Protein AF-A0A934ZZX2-F1 (afdb_monomer)

Foldseek 3Di:
DDDDDDDDDDPDDDPPPPPPDDDPVPLVVLLVVLVVVQVVDPQWDFPDADSVQQKTWIAGPVPRDIDIDHSVNPDPDDCPDDPDPDDDDDDDDDDDDDDDDDDDDDDDDDDDDDDDDDDPPDPPDPPDDFDDDPPDGDDDPDPPDDDPDDDDPPDPPDPPPDDEDADEAEAEACEEEEAECEEYHYAEEHYEYEHAYEYEYYNYEFAYQYEPYEEYNYEYEAELYEFEYNAFSEAYEDQYEYEYELYEGHGHHHYYDNHDHHYPDNYYYD

Solvent-accessible surface area (backbone atoms only — not comparable to full-atom values): 16856 Å² total; per-residue (Å²): 137,89,83,88,79,91,76,88,76,79,87,74,88,74,84,76,79,78,74,91,78,87,87,69,63,69,66,56,59,51,52,55,50,51,53,57,56,52,68,71,38,88,57,46,42,82,76,46,73,40,80,89,80,39,34,37,33,33,26,32,65,89,77,65,51,74,45,79,44,46,57,88,72,68,60,96,59,83,86,68,78,80,77,81,78,78,82,75,83,83,82,83,90,82,92,84,90,81,88,86,82,89,81,88,79,77,93,76,89,82,82,91,80,93,76,88,78,78,83,82,82,79,80,84,64,98,62,94,76,76,81,80,56,100,87,59,81,78,82,78,81,75,85,82,74,92,68,96,68,79,90,65,86,73,71,75,76,77,76,77,77,74,74,68,39,76,70,57,48,78,42,61,37,84,38,80,48,79,48,68,68,43,77,47,37,21,65,32,41,33,34,40,32,26,59,47,9,40,39,38,39,29,56,24,39,39,40,12,54,22,35,22,33,39,31,34,33,12,39,36,41,37,31,52,25,41,31,26,8,72,68,14,17,32,38,32,24,48,68,10,39,37,38,33,29,46,18,40,31,39,36,51,74,46,75,37,86,70,31,44,79,44,74,77,46,75,53,45,84,81

Structure (mmCIF, N/CA/C/O backbone):
data_AF-A0A934ZZX2-F1
#
_entry.id   AF-A0A934ZZX2-F1
#
loop_
_atom_site.group_PDB
_atom_site.id
_atom_site.type_symbol
_atom_site.label_atom_id
_atom_site.label_alt_id
_atom_site.label_comp_id
_atom_site.label_asym_id
_atom_site.label_entity_id
_atom_site.label_seq_id
_atom_site.pdbx_PDB_ins_code
_atom_site.Cartn_x
_atom_site.Cartn_y
_atom_site.Cartn_z
_atom_site.occupancy
_atom_site.B_iso_or_equiv
_atom_site.auth_seq_id
_atom_site.auth_comp_id
_atom_site.auth_asym_id
_atom_site.auth_atom_id
_atom_site.pdbx_PDB_model_num
ATOM 1 N N . MET A 1 1 ? 44.577 39.320 -33.544 1.00 40.28 1 MET A N 1
ATOM 2 C CA . MET A 1 1 ? 45.182 40.132 -32.468 1.00 40.28 1 MET A CA 1
ATOM 3 C C . MET A 1 1 ? 44.187 40.223 -31.322 1.00 40.28 1 MET A C 1
ATOM 5 O O . MET A 1 1 ? 43.002 40.360 -31.604 1.00 40.28 1 MET A O 1
ATOM 9 N N . PRO A 1 2 ? 44.645 40.016 -30.080 1.00 55.97 2 PRO A N 1
ATOM 10 C CA . PRO A 1 2 ? 43.814 39.667 -28.933 1.00 55.97 2 PRO A CA 1
ATOM 11 C C . PRO A 1 2 ? 43.311 40.913 -28.207 1.00 55.97 2 PRO A C 1
ATOM 13 O O . PRO A 1 2 ? 44.026 41.908 -28.160 1.00 55.97 2 PRO A O 1
ATOM 16 N N . HIS A 1 3 ? 42.150 40.829 -27.555 1.00 47.03 3 HIS A N 1
ATOM 17 C CA . HIS A 1 3 ? 41.972 41.481 -26.260 1.00 47.03 3 HIS A CA 1
ATOM 18 C C . HIS A 1 3 ? 40.718 41.003 -25.522 1.00 47.03 3 HIS A C 1
ATOM 20 O O . HIS A 1 3 ? 39.650 40.906 -26.118 1.00 47.03 3 HIS A O 1
ATOM 26 N N . ARG A 1 4 ? 40.901 40.873 -24.196 1.00 48.22 4 ARG A N 1
ATOM 27 C CA . ARG A 1 4 ? 39.914 40.858 -23.097 1.00 48.22 4 ARG A CA 1
ATOM 28 C C . ARG A 1 4 ? 39.371 39.487 -22.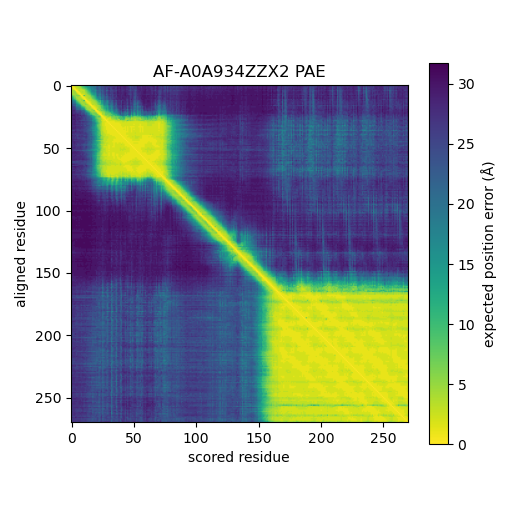700 1.00 48.22 4 ARG A C 1
ATOM 30 O O . ARG A 1 4 ? 39.010 38.694 -23.549 1.00 48.22 4 ARG A O 1
ATOM 37 N N . SER A 1 5 ? 39.238 39.152 -21.423 1.00 49.25 5 SER A N 1
ATOM 38 C CA . SER A 1 5 ? 39.669 39.787 -20.172 1.00 49.25 5 SER A CA 1
ATOM 39 C C . SER A 1 5 ? 39.581 38.703 -19.102 1.00 49.25 5 SER A C 1
ATOM 41 O O . SER A 1 5 ? 38.565 38.023 -18.997 1.00 49.25 5 SER A O 1
ATOM 43 N N . ILE A 1 6 ? 40.641 38.555 -18.313 1.00 50.97 6 ILE A N 1
ATOM 44 C CA . ILE A 1 6 ? 40.660 37.726 -17.109 1.00 50.97 6 ILE A CA 1
ATOM 45 C C . ILE A 1 6 ? 39.919 38.517 -16.029 1.00 50.97 6 ILE A C 1
ATOM 47 O O . ILE A 1 6 ? 40.412 39.549 -15.579 1.00 50.97 6 ILE A O 1
ATOM 51 N N . VAL A 1 7 ? 38.731 38.059 -15.634 1.00 57.66 7 VAL A N 1
ATOM 52 C CA . VAL A 1 7 ? 38.079 38.503 -14.397 1.00 57.66 7 VAL A CA 1
ATOM 53 C C . VAL A 1 7 ? 38.252 37.379 -13.391 1.00 57.66 7 VAL A C 1
ATOM 55 O O . VAL A 1 7 ? 37.600 36.340 -13.465 1.00 57.66 7 VAL A O 1
ATOM 58 N N . ALA A 1 8 ? 39.198 37.591 -12.481 1.00 52.44 8 ALA A N 1
ATOM 59 C CA . ALA A 1 8 ? 39.368 36.798 -11.281 1.00 52.44 8 ALA A CA 1
ATOM 60 C C . ALA A 1 8 ? 38.127 36.993 -10.397 1.00 52.44 8 ALA A C 1
ATOM 62 O O . ALA A 1 8 ? 37.949 38.053 -9.798 1.00 52.44 8 ALA A O 1
ATOM 63 N N . SER A 1 9 ? 37.251 35.988 -10.352 1.00 61.00 9 SER A N 1
ATOM 64 C CA . SER A 1 9 ? 36.152 35.956 -9.392 1.00 61.00 9 SER A CA 1
ATOM 65 C C . SER A 1 9 ? 36.653 35.327 -8.100 1.00 61.00 9 SER A C 1
ATOM 67 O O . SER A 1 9 ? 37.090 34.178 -8.061 1.00 61.00 9 SER A O 1
ATOM 69 N N . VAL A 1 10 ? 36.623 36.158 -7.068 1.00 56.91 10 VAL A N 1
ATOM 70 C CA . VAL A 1 10 ? 37.087 35.936 -5.706 1.00 56.91 10 VAL A CA 1
ATOM 71 C C . VAL A 1 10 ? 36.458 34.678 -5.107 1.00 56.91 10 VAL A C 1
ATOM 73 O O . VAL A 1 10 ? 35.240 34.532 -5.040 1.00 56.91 10 VAL A O 1
ATOM 76 N N . CYS A 1 11 ? 37.335 33.788 -4.649 1.00 47.72 11 CYS A N 1
ATOM 77 C CA . CYS A 1 11 ? 37.031 32.648 -3.801 1.00 47.72 11 CYS A CA 1
ATOM 78 C C . CYS A 1 11 ? 36.611 33.176 -2.419 1.00 47.72 11 CYS A C 1
ATOM 80 O O . CYS A 1 11 ? 37.447 33.475 -1.568 1.00 47.72 11 CYS A O 1
ATOM 82 N N . GLY A 1 12 ? 35.306 33.384 -2.239 1.00 48.31 12 GLY A N 1
ATOM 83 C CA . GLY A 1 12 ? 34.695 33.731 -0.962 1.00 48.31 12 GLY A CA 1
ATOM 84 C C . GLY A 1 12 ? 34.373 32.468 -0.173 1.00 48.31 12 GLY A C 1
ATOM 85 O O . GLY A 1 12 ? 33.364 31.816 -0.426 1.00 48.31 12 GLY A O 1
ATOM 86 N N . LEU A 1 13 ? 35.243 32.141 0.781 1.00 51.50 13 LEU A N 1
ATOM 87 C CA . LEU A 1 13 ? 35.001 31.201 1.874 1.00 51.50 13 LEU A CA 1
ATOM 88 C C . LEU A 1 13 ? 33.737 31.623 2.645 1.00 51.50 13 LEU A C 1
ATOM 90 O O . LEU A 1 13 ? 33.784 32.520 3.482 1.00 51.50 13 LEU A O 1
ATOM 94 N N . LEU A 1 14 ? 32.611 30.966 2.369 1.00 47.56 14 LEU A N 1
ATOM 95 C CA . LEU A 1 14 ? 31.412 31.020 3.202 1.00 47.56 14 LEU A CA 1
ATOM 96 C C . LEU A 1 14 ? 31.285 29.686 3.936 1.00 47.56 14 LEU A C 1
ATOM 98 O O . LEU A 1 14 ? 30.731 28.707 3.438 1.00 47.56 14 LEU A O 1
ATOM 102 N N . VAL A 1 15 ? 31.861 29.669 5.138 1.00 50.62 15 VAL A N 1
ATOM 103 C CA . VAL A 1 15 ? 31.631 28.661 6.173 1.00 50.62 15 VAL A CA 1
ATOM 104 C C . VAL A 1 15 ? 30.142 28.701 6.517 1.00 50.62 15 VAL A C 1
ATOM 106 O O . VAL A 1 15 ? 29.690 29.543 7.288 1.00 50.62 15 VAL A O 1
ATOM 109 N N . SER A 1 16 ? 29.363 27.819 5.895 1.00 53.22 16 SER A N 1
ATOM 110 C CA . SER A 1 16 ? 27.968 27.596 6.268 1.00 53.22 16 SER A CA 1
ATOM 111 C C . SER A 1 16 ? 27.950 26.691 7.492 1.00 53.22 16 SER A C 1
ATOM 113 O O . SER A 1 16 ? 27.986 25.467 7.383 1.00 53.22 16 SER A O 1
ATOM 115 N N . ALA A 1 17 ? 27.929 27.313 8.669 1.00 46.31 17 ALA A N 1
ATOM 116 C CA . ALA A 1 17 ? 27.470 26.671 9.887 1.00 46.31 17 ALA A CA 1
ATOM 117 C C . ALA A 1 17 ? 25.996 26.285 9.684 1.00 46.31 17 ALA A C 1
ATOM 119 O O . ALA A 1 17 ? 25.101 27.117 9.825 1.00 46.31 17 ALA A O 1
ATOM 120 N N . PHE A 1 18 ? 25.741 25.033 9.298 1.00 43.06 18 PHE A N 1
ATOM 121 C CA . PHE A 1 18 ? 24.402 24.461 9.373 1.00 43.06 18 PHE A CA 1
ATOM 122 C C . PHE A 1 18 ? 24.043 24.327 10.850 1.00 43.06 18 PHE A C 1
ATOM 124 O O . PHE A 1 18 ? 24.473 23.415 11.552 1.00 43.06 18 PHE A O 1
ATOM 131 N N . VAL A 1 19 ? 23.287 25.316 11.314 1.00 50.88 19 VAL A N 1
ATOM 132 C CA . VAL A 1 19 ? 22.579 25.313 12.583 1.00 50.88 19 VAL A CA 1
ATOM 133 C C . VAL A 1 19 ? 21.711 24.055 12.626 1.00 50.88 19 VAL A C 1
ATOM 135 O O . VAL A 1 19 ? 20.772 23.904 11.847 1.00 50.88 19 VAL A O 1
ATOM 138 N N . THR A 1 20 ? 22.025 23.147 13.543 1.00 46.28 20 THR A N 1
ATOM 139 C CA . THR A 1 20 ? 21.161 22.037 13.951 1.00 46.28 20 THR A CA 1
ATOM 140 C C . THR A 1 20 ? 19.959 22.596 14.720 1.00 46.28 20 THR A C 1
ATOM 142 O O . THR A 1 20 ? 19.912 22.536 15.945 1.00 46.28 20 THR A O 1
ATOM 145 N N . SER A 1 21 ? 19.000 23.179 14.002 1.00 54.97 21 SER A N 1
ATOM 146 C CA . SER A 1 21 ? 17.682 23.559 14.520 1.00 54.97 21 SER A CA 1
ATOM 147 C C . SER A 1 21 ? 16.633 22.733 13.795 1.00 54.97 21 SER A C 1
ATOM 149 O O . SER A 1 21 ? 16.298 23.028 12.652 1.00 54.97 21 SER A O 1
ATOM 151 N N . GLY A 1 22 ? 16.127 21.682 14.439 1.00 48.94 22 GLY A N 1
ATOM 152 C CA . GLY A 1 22 ? 15.099 20.852 13.813 1.00 48.94 22 GLY A CA 1
ATOM 153 C C . GLY A 1 22 ? 14.590 19.673 14.633 1.00 48.94 22 GLY A C 1
ATOM 154 O O . GLY A 1 22 ? 14.338 18.631 14.049 1.00 48.94 22 GLY A O 1
ATOM 155 N N . CYS A 1 23 ? 14.438 19.811 15.956 1.00 50.97 23 CYS A N 1
ATOM 156 C CA . CYS A 1 23 ? 13.754 18.805 16.790 1.00 50.97 23 CYS A CA 1
ATOM 157 C C . CYS A 1 23 ? 12.749 19.417 17.788 1.00 50.97 23 CYS A C 1
ATOM 159 O O . CYS A 1 23 ? 12.489 18.823 18.828 1.00 50.97 23 CYS A O 1
ATOM 161 N N . THR A 1 24 ? 12.176 20.596 17.512 1.00 53.00 24 THR A N 1
ATOM 162 C CA . THR A 1 24 ? 11.215 21.245 18.434 1.00 53.00 24 THR A CA 1
ATOM 163 C C . THR A 1 24 ? 9.814 21.478 17.862 1.00 53.00 24 THR A C 1
ATOM 165 O O . THR A 1 24 ? 8.916 21.790 18.635 1.00 53.00 24 THR A O 1
ATOM 168 N N . SER A 1 25 ? 9.570 21.290 16.559 1.00 58.44 25 SER A N 1
ATOM 169 C CA . SER A 1 25 ? 8.238 21.532 15.968 1.00 58.44 25 SER A CA 1
ATOM 170 C C . SER A 1 25 ? 7.239 20.397 16.199 1.00 58.44 25 SER A C 1
ATOM 172 O O . SER A 1 25 ? 6.038 20.641 16.223 1.00 58.44 25 SER A O 1
ATOM 174 N N . ARG A 1 26 ? 7.717 19.171 16.451 1.00 63.38 26 ARG A N 1
ATOM 175 C CA . ARG A 1 26 ? 6.848 17.991 16.564 1.00 63.38 26 ARG A CA 1
ATOM 176 C C . ARG A 1 26 ? 5.811 18.109 17.690 1.00 63.38 26 ARG A C 1
ATOM 178 O O . ARG A 1 26 ? 4.663 17.749 17.487 1.00 63.38 26 ARG A O 1
ATOM 185 N N . GLY A 1 27 ? 6.189 18.677 18.838 1.00 68.62 27 GLY A N 1
ATOM 186 C CA . GLY A 1 27 ? 5.264 18.852 19.967 1.00 68.62 27 GLY A CA 1
ATOM 187 C C . GLY A 1 27 ? 4.231 19.969 19.769 1.00 68.62 27 GLY A C 1
ATOM 188 O O . GLY A 1 27 ? 3.125 19.874 20.294 1.00 68.62 27 GLY A O 1
ATOM 189 N N . ALA A 1 28 ? 4.564 21.012 18.999 1.00 76.62 28 ALA A N 1
ATOM 190 C CA . ALA A 1 28 ? 3.631 22.104 18.715 1.00 76.62 28 ALA A CA 1
ATOM 191 C C . ALA A 1 28 ? 2.518 21.640 17.761 1.00 76.62 28 ALA A C 1
ATOM 193 O O . ALA A 1 28 ? 1.338 21.848 18.045 1.00 76.62 28 ALA A O 1
ATOM 194 N N . ASP A 1 29 ? 2.893 20.920 16.699 1.00 84.62 29 ASP A N 1
ATOM 195 C CA . ASP A 1 29 ? 1.943 20.387 15.717 1.00 84.62 29 ASP A CA 1
ATOM 196 C C . ASP A 1 29 ? 0.985 19.352 16.350 1.00 84.62 29 ASP A C 1
ATOM 198 O O . ASP A 1 29 ? -0.206 19.304 16.027 1.00 84.62 29 ASP A O 1
ATOM 202 N N . GLU A 1 30 ? 1.474 18.550 17.304 1.00 87.31 30 GLU A N 1
ATOM 203 C CA . GLU A 1 30 ? 0.671 17.549 18.021 1.00 87.31 30 GLU A CA 1
ATOM 204 C C . GLU A 1 30 ? -0.383 18.181 18.952 1.00 87.31 30 GLU A C 1
ATOM 206 O O . GLU A 1 30 ? -1.522 17.704 19.007 1.00 87.31 30 GLU A O 1
ATOM 211 N N . MET A 1 31 ? -0.054 19.278 19.646 1.00 92.50 31 MET A N 1
ATOM 212 C CA . MET A 1 31 ? -1.006 19.984 20.517 1.00 92.50 31 MET A CA 1
ATOM 213 C C . MET A 1 31 ? -2.130 20.658 19.723 1.00 92.50 31 MET A C 1
ATOM 215 O O . MET A 1 31 ? -3.292 20.615 20.143 1.00 92.50 31 MET A O 1
ATOM 219 N N . ASP A 1 32 ? -1.812 21.237 18.563 1.00 92.50 32 ASP A N 1
ATOM 220 C CA . ASP A 1 32 ? -2.810 21.837 17.675 1.00 92.50 32 ASP A CA 1
ATOM 221 C C . ASP A 1 32 ? -3.743 20.782 17.072 1.00 92.50 32 ASP A C 1
ATOM 223 O O . ASP A 1 32 ? -4.965 20.975 17.040 1.00 92.50 32 ASP A O 1
ATOM 227 N N . TRP A 1 33 ? -3.199 19.624 16.685 1.00 92.94 33 TRP A N 1
ATOM 228 C CA . TRP A 1 33 ? -4.005 18.480 16.263 1.00 92.94 33 TRP A CA 1
ATOM 229 C C . TRP A 1 33 ? -4.949 18.002 17.377 1.00 92.94 33 TRP A C 1
ATOM 231 O O . TRP A 1 33 ? -6.149 17.842 17.137 1.00 92.94 33 TRP A O 1
ATOM 241 N N . ALA A 1 34 ? -4.449 17.831 18.606 1.00 94.00 34 ALA A N 1
ATOM 242 C CA . ALA A 1 34 ? -5.246 17.355 19.738 1.00 94.00 34 ALA A CA 1
ATOM 243 C C . ALA A 1 34 ? -6.368 18.336 20.115 1.00 94.00 34 ALA A C 1
ATOM 245 O O . ALA A 1 34 ? -7.508 17.924 20.352 1.00 94.00 34 ALA A O 1
ATOM 246 N N . ARG A 1 35 ? -6.083 19.646 20.085 1.00 95.12 35 ARG A N 1
ATOM 247 C CA . ARG A 1 35 ? -7.082 20.707 20.280 1.00 95.12 35 ARG A CA 1
ATOM 248 C C . ARG A 1 35 ? -8.178 20.635 19.212 1.00 95.12 35 ARG A C 1
ATOM 250 O O . ARG A 1 35 ? -9.362 20.684 19.548 1.00 95.12 35 ARG A O 1
ATOM 257 N N . ALA A 1 36 ? -7.803 20.466 17.942 1.00 94.31 36 ALA A N 1
ATOM 258 C CA . ALA A 1 36 ? -8.752 20.330 16.838 1.00 94.31 36 ALA A CA 1
ATOM 259 C C . ALA A 1 36 ? -9.585 19.040 16.925 1.00 94.31 36 ALA A C 1
ATOM 261 O O . ALA A 1 36 ? -10.765 19.052 16.576 1.00 94.31 36 ALA A O 1
ATOM 262 N N . ALA A 1 37 ? -9.002 17.936 17.395 1.00 92.62 37 ALA A N 1
ATOM 263 C CA . ALA A 1 37 ? -9.706 16.673 17.595 1.00 92.62 37 ALA A CA 1
ATOM 264 C C . ALA A 1 37 ? -10.740 16.771 18.729 1.00 92.62 37 ALA A C 1
ATOM 266 O O . ALA A 1 37 ? -11.899 16.404 18.528 1.00 92.62 37 ALA A O 1
ATOM 267 N N . LEU A 1 38 ? -10.359 17.328 19.885 1.00 94.75 38 LEU A N 1
ATOM 268 C CA . LEU A 1 38 ? -11.268 17.539 21.019 1.00 94.75 38 LEU A CA 1
ATOM 269 C C . LEU A 1 38 ? -12.419 18.490 20.664 1.00 94.75 38 LEU A C 1
ATOM 271 O O . LEU A 1 38 ? -13.563 18.212 21.014 1.00 94.75 38 LEU A O 1
ATOM 275 N N . ALA A 1 39 ? -12.149 19.553 19.899 1.00 95.12 39 ALA A N 1
ATOM 276 C CA . ALA A 1 39 ? -13.168 20.507 19.454 1.00 95.12 39 ALA A CA 1
ATOM 277 C C . ALA A 1 39 ? -14.243 19.898 18.530 1.00 95.12 39 ALA A C 1
ATOM 279 O O . ALA A 1 39 ? -15.324 20.467 18.388 1.00 95.12 39 ALA A O 1
ATOM 280 N N . ARG A 1 40 ? -13.983 18.740 17.904 1.00 94.19 40 ARG A N 1
ATOM 281 C CA . ARG A 1 40 ? -14.978 18.021 17.086 1.00 94.19 40 ARG A CA 1
ATOM 282 C C . ARG A 1 40 ? -15.986 17.232 17.924 1.00 94.19 40 ARG A C 1
ATOM 284 O O . ARG A 1 40 ? -16.964 16.744 17.362 1.00 94.19 40 ARG A O 1
ATOM 291 N N . ASN A 1 41 ? -15.764 17.083 19.232 1.00 95.81 41 ASN A N 1
ATOM 292 C CA . ASN A 1 41 ? -16.675 16.376 20.122 1.00 95.81 41 ASN A CA 1
ATOM 293 C C . ASN A 1 41 ? -17.586 17.369 20.875 1.00 95.81 41 ASN A C 1
ATOM 295 O O . ASN A 1 41 ? -17.137 17.976 21.846 1.00 95.81 41 ASN A O 1
ATOM 299 N N . PRO A 1 42 ? -18.876 17.507 20.503 1.00 96.75 42 PRO A N 1
ATOM 300 C CA . PRO A 1 42 ? -19.786 18.464 21.140 1.00 96.75 42 PRO A CA 1
ATOM 301 C C . PRO A 1 42 ? -20.133 18.117 22.598 1.00 96.75 42 PRO A C 1
ATOM 303 O O . PRO A 1 42 ? -20.750 18.926 23.286 1.00 96.75 42 PRO A O 1
ATOM 306 N N . ALA A 1 43 ? -19.767 16.925 23.083 1.00 96.69 43 ALA A N 1
ATOM 307 C CA . ALA A 1 43 ? -19.974 16.528 24.473 1.00 96.69 43 ALA A CA 1
ATOM 308 C C . ALA A 1 43 ? -18.894 17.070 25.429 1.00 96.69 43 ALA A C 1
ATOM 310 O O . ALA A 1 43 ? -19.059 16.957 26.646 1.00 96.69 43 ALA A O 1
ATOM 311 N N . LEU A 1 44 ? -17.800 17.633 24.903 1.00 97.69 44 LEU A N 1
ATOM 312 C CA . LEU A 1 44 ? -16.662 18.133 25.674 1.00 97.69 44 LEU A CA 1
ATOM 313 C C . LEU A 1 44 ? -16.435 19.626 25.407 1.00 97.69 44 LEU A C 1
ATOM 315 O O . LEU A 1 44 ? -16.452 20.078 24.269 1.00 97.69 44 LEU A O 1
ATOM 319 N N . GLU A 1 45 ? -16.164 20.382 26.467 1.00 97.62 45 GLU A N 1
ATOM 320 C CA . GLU A 1 45 ? -15.768 21.790 26.415 1.00 97.62 45 GLU A CA 1
ATOM 321 C C . GLU A 1 45 ? -14.352 21.934 26.988 1.00 97.62 45 GLU A C 1
ATOM 323 O O . GLU A 1 45 ? -14.100 21.545 28.128 1.00 97.62 45 GLU A O 1
ATOM 328 N N . ILE A 1 46 ? -13.409 22.477 26.217 1.00 97.56 46 ILE A N 1
ATOM 329 C CA . ILE A 1 46 ? -12.032 22.700 26.684 1.00 97.56 46 ILE A CA 1
ATOM 330 C C . ILE A 1 46 ? -12.015 23.950 27.574 1.00 97.56 46 ILE A C 1
ATOM 332 O O . ILE A 1 46 ? -12.311 25.042 27.101 1.00 97.56 46 ILE A O 1
ATOM 336 N N . ILE A 1 47 ? -11.647 23.799 28.849 1.00 98.06 47 ILE A N 1
ATOM 337 C CA . ILE A 1 47 ? -11.580 24.905 29.823 1.00 98.06 47 ILE A CA 1
ATOM 338 C C . ILE A 1 47 ? -10.159 25.456 29.946 1.00 98.06 47 ILE A C 1
ATOM 340 O O . ILE A 1 47 ? -9.975 26.660 30.110 1.00 98.06 47 ILE A O 1
ATOM 344 N N . ALA A 1 48 ? -9.150 24.586 29.883 1.00 97.44 48 ALA A N 1
ATOM 345 C CA . ALA A 1 48 ? -7.753 24.988 29.977 1.00 97.44 48 ALA A CA 1
ATOM 346 C C . ALA A 1 48 ? -6.847 24.056 29.168 1.00 97.44 48 ALA A C 1
ATOM 348 O O . ALA A 1 48 ? -7.154 22.877 28.979 1.00 97.44 48 ALA A O 1
ATOM 349 N N . VAL A 1 49 ? -5.719 24.600 28.716 1.00 97.25 49 VAL A N 1
ATOM 350 C CA . VAL A 1 49 ? -4.661 23.865 28.020 1.00 97.25 49 VAL A CA 1
ATOM 351 C C . VAL A 1 49 ? -3.331 24.231 28.669 1.00 97.25 49 VAL A C 1
ATOM 353 O O . VAL A 1 49 ? -2.995 25.411 28.746 1.00 97.25 49 VAL A O 1
ATOM 356 N N . ASP A 1 50 ? -2.588 23.230 29.133 1.00 96.44 50 ASP A N 1
ATOM 357 C CA . ASP A 1 50 ? -1.205 23.379 29.580 1.00 96.44 50 ASP A CA 1
ATOM 358 C C . ASP A 1 50 ? -0.280 22.794 28.511 1.00 96.44 50 ASP A C 1
ATOM 360 O O . ASP A 1 50 ? -0.094 21.581 28.408 1.00 96.44 50 ASP A O 1
ATOM 364 N N . GLU A 1 51 ? 0.285 23.674 27.686 1.00 94.12 51 GLU A N 1
ATOM 365 C CA . GLU A 1 51 ? 1.169 23.294 26.580 1.00 94.12 51 GLU A CA 1
ATOM 366 C C . GLU A 1 51 ? 2.513 22.739 27.056 1.00 94.12 51 GLU A C 1
ATOM 368 O O . GLU A 1 51 ? 3.125 21.940 26.354 1.00 94.12 51 GLU A O 1
ATOM 373 N N . LYS A 1 52 ? 2.968 23.110 28.261 1.00 91.38 52 LYS A N 1
ATOM 37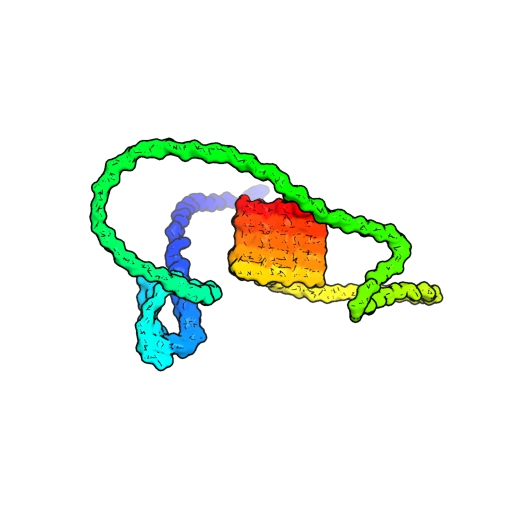4 C CA . LYS A 1 52 ? 4.231 22.599 28.809 1.00 91.38 52 LYS A CA 1
ATOM 375 C C . LYS A 1 52 ? 4.066 21.190 29.357 1.00 91.38 52 LYS A C 1
ATOM 377 O O . LYS A 1 52 ? 4.968 20.373 29.201 1.00 91.38 52 LYS A O 1
ATOM 382 N N . ALA A 1 53 ? 2.932 20.917 30.001 1.00 92.56 53 ALA A N 1
ATOM 383 C CA . ALA A 1 53 ? 2.607 19.589 30.511 1.00 92.56 53 ALA A CA 1
ATOM 384 C C . ALA A 1 53 ? 2.000 18.666 29.438 1.00 92.56 53 ALA A C 1
ATOM 386 O O . ALA A 1 53 ? 1.949 17.455 29.642 1.00 92.56 53 ALA A O 1
ATOM 387 N N . GLY A 1 54 ? 1.523 19.219 28.317 1.00 93.88 54 GLY A N 1
ATOM 388 C CA . GLY A 1 54 ? 0.793 18.471 27.293 1.00 93.88 54 GLY A CA 1
ATOM 389 C C . GLY A 1 54 ? -0.551 17.966 27.816 1.00 93.88 54 GLY A C 1
ATOM 390 O O . GLY A 1 54 ? -0.893 16.799 27.631 1.00 93.88 54 GLY A O 1
ATOM 391 N N . VAL A 1 55 ? -1.286 18.812 28.542 1.00 96.50 55 VAL A N 1
ATOM 392 C CA . VAL A 1 55 ? -2.508 18.427 29.260 1.00 96.50 55 VAL A CA 1
ATOM 393 C C . VAL A 1 55 ? -3.681 19.332 28.882 1.00 96.50 55 VAL A C 1
ATOM 395 O O . VAL A 1 55 ? -3.553 20.553 28.811 1.00 96.50 55 VAL A O 1
ATOM 398 N N . PHE A 1 56 ? -4.850 18.724 28.686 1.00 97.19 56 PHE A N 1
ATOM 399 C CA . PHE A 1 56 ? -6.122 19.387 28.423 1.00 97.19 56 PHE A CA 1
ATOM 400 C C . PHE A 1 56 ? -7.069 19.191 29.602 1.00 97.19 56 PHE A C 1
ATOM 402 O O . PHE A 1 56 ? -7.356 18.062 29.997 1.00 97.19 56 PHE A O 1
ATOM 409 N N . THR A 1 57 ? -7.618 20.279 30.124 1.00 97.38 57 THR A N 1
ATOM 410 C CA . THR A 1 57 ? -8.714 20.224 31.093 1.00 97.38 57 THR A CA 1
ATOM 411 C C . THR A 1 57 ? -10.020 20.409 30.337 1.00 97.38 57 THR A C 1
ATOM 413 O O . THR A 1 57 ? -10.292 21.491 29.812 1.00 97.38 57 THR A O 1
ATOM 416 N N . VAL A 1 58 ? -10.825 19.353 30.268 1.00 97.88 58 VAL A N 1
ATOM 417 C CA . VAL A 1 58 ? -12.106 19.327 29.557 1.00 97.88 58 VAL A CA 1
ATOM 418 C C . VAL A 1 58 ? -13.258 19.170 30.539 1.00 97.88 58 VAL A C 1
ATOM 420 O O . VAL A 1 58 ? -13.152 18.444 31.522 1.00 97.88 58 VAL A O 1
ATOM 423 N N . LYS A 1 59 ? -14.383 19.822 30.275 1.00 97.44 59 LYS A N 1
ATOM 424 C CA . LYS A 1 59 ? -15.633 19.636 31.009 1.00 97.44 59 LYS A CA 1
ATOM 425 C C . LYS A 1 59 ? -16.627 18.897 30.137 1.00 97.44 59 LYS A C 1
ATOM 427 O O . LYS A 1 59 ? -16.841 19.263 28.985 1.00 97.44 59 LYS A O 1
ATOM 432 N N . LEU A 1 60 ? -17.252 17.869 30.690 1.00 97.62 60 LEU A N 1
ATOM 433 C CA . LEU A 1 60 ? -18.342 17.168 30.030 1.00 97.62 60 LEU A CA 1
ATOM 434 C C . LEU A 1 60 ? -19.588 18.055 30.080 1.00 97.62 60 LEU A C 1
ATOM 436 O O . LEU A 1 60 ? -20.053 18.413 31.158 1.00 97.62 60 LEU A O 1
ATOM 440 N N . VAL A 1 61 ? -20.150 18.390 28.920 1.00 97.00 61 VAL A N 1
ATOM 441 C CA . VAL A 1 61 ? -21.295 19.313 28.815 1.00 97.00 61 VAL A CA 1
ATOM 442 C C . VAL A 1 61 ? -22.535 18.753 29.519 1.00 97.00 61 VAL A C 1
ATOM 444 O O . VAL A 1 61 ? -23.279 19.501 30.144 1.00 97.00 61 VAL A O 1
ATOM 447 N N . ALA A 1 62 ? -22.738 17.433 29.464 1.00 94.88 62 ALA A N 1
ATOM 448 C CA . ALA A 1 62 ? -23.914 16.784 30.042 1.00 94.88 62 ALA A CA 1
ATOM 449 C C . ALA A 1 62 ? -23.913 16.754 31.582 1.00 94.88 62 ALA A C 1
ATOM 451 O O . ALA A 1 62 ? -24.969 16.908 32.189 1.00 94.88 62 ALA A O 1
ATOM 452 N N . SER A 1 63 ? -22.754 16.539 32.214 1.00 96.56 63 SER A N 1
ATOM 453 C CA . SER A 1 63 ? -22.642 16.377 33.675 1.00 96.56 63 SER A CA 1
ATOM 454 C C . SER A 1 63 ? -22.030 17.582 34.389 1.00 96.56 63 SER A C 1
ATOM 456 O O . SER A 1 63 ? -22.165 17.704 35.602 1.00 96.56 63 SER A O 1
ATOM 458 N N . GLY A 1 64 ? -21.324 18.453 33.666 1.00 97.12 64 GLY A N 1
ATOM 459 C CA . GLY A 1 64 ? -20.477 19.490 34.253 1.00 97.12 64 GLY A CA 1
ATOM 460 C C . GLY A 1 64 ? -19.192 18.955 34.898 1.00 97.12 64 GLY A C 1
ATOM 461 O O . GLY A 1 64 ? -18.450 19.736 35.489 1.00 97.12 64 GLY A O 1
ATOM 462 N N . GLU A 1 65 ? -18.909 17.652 34.792 1.00 97.38 65 GLU A N 1
ATOM 463 C CA . GLU A 1 65 ? -17.706 17.032 35.355 1.00 97.38 65 GLU A CA 1
ATOM 464 C C . GLU A 1 65 ? -16.457 17.504 34.605 1.00 97.38 65 GLU A C 1
ATOM 466 O O . GLU A 1 65 ? -16.412 17.461 33.374 1.00 97.38 65 GLU A O 1
ATOM 471 N N . VAL A 1 66 ? -15.433 17.926 35.346 1.00 97.69 66 VAL A N 1
ATOM 472 C CA . VAL A 1 66 ? -14.149 18.365 34.793 1.00 97.69 66 VAL A CA 1
ATOM 473 C C . VAL A 1 66 ? -13.146 17.217 34.863 1.00 97.69 66 VAL A C 1
ATOM 475 O O . VAL A 1 66 ? -12.930 16.641 35.927 1.00 97.69 66 VAL A O 1
ATOM 478 N N . LYS A 1 67 ? -12.521 16.899 33.730 1.00 96.81 67 LYS A N 1
ATOM 479 C CA . LYS A 1 67 ? -11.497 15.864 33.586 1.00 96.81 67 LYS A CA 1
ATOM 480 C C . LYS A 1 67 ? -10.227 16.436 32.982 1.00 96.81 67 LYS A C 1
ATOM 482 O O . LYS A 1 67 ? -10.262 17.331 32.142 1.00 96.81 67 LYS A O 1
ATOM 487 N N . THR A 1 68 ? -9.112 15.850 33.382 1.00 96.31 68 THR A N 1
ATOM 488 C CA . THR A 1 68 ? -7.782 16.193 32.889 1.00 96.31 68 THR A CA 1
ATOM 489 C C . THR A 1 68 ? -7.303 15.076 31.967 1.00 96.31 68 THR A C 1
ATOM 491 O O . THR A 1 68 ? -7.234 13.921 32.381 1.00 96.31 68 THR A O 1
ATOM 494 N N . LEU A 1 69 ? -7.002 15.406 30.714 1.00 95.62 69 LEU A N 1
ATOM 495 C CA . LEU A 1 69 ? -6.566 14.478 29.673 1.00 95.62 69 LEU A CA 1
ATOM 496 C C . LEU A 1 69 ? -5.136 14.821 29.256 1.00 95.62 69 LEU A C 1
ATOM 498 O O . LEU A 1 69 ? -4.869 15.933 28.810 1.00 95.62 69 LEU A O 1
ATOM 502 N N . ALA A 1 70 ? -4.216 13.869 29.383 1.00 95.19 70 ALA A N 1
ATOM 503 C CA . ALA A 1 70 ? -2.866 14.017 28.846 1.00 95.19 70 ALA A CA 1
ATOM 504 C C . ALA A 1 70 ? -2.859 13.764 27.330 1.00 95.19 70 ALA A C 1
ATOM 506 O O . ALA A 1 70 ? -3.590 12.898 26.850 1.00 95.19 70 ALA A O 1
ATOM 507 N N . LEU A 1 71 ? -1.991 14.457 26.587 1.00 91.44 71 LEU A N 1
ATOM 508 C CA . LEU A 1 71 ? -1.804 14.282 25.141 1.00 91.44 71 LEU A CA 1
ATOM 509 C C . LEU A 1 71 ? -1.543 12.811 24.781 1.00 91.44 71 LEU A C 1
ATOM 511 O O . LEU A 1 71 ? -2.142 12.287 23.850 1.00 91.44 71 LEU A O 1
ATOM 515 N N . ALA A 1 72 ? -0.740 12.113 25.589 1.00 86.69 72 ALA A N 1
ATOM 516 C CA . ALA A 1 72 ? -0.441 10.691 25.406 1.00 86.69 72 ALA A CA 1
ATOM 517 C C . ALA A 1 72 ? -1.658 9.760 25.578 1.00 86.69 72 ALA A C 1
ATOM 519 O O . ALA A 1 72 ? -1.631 8.633 25.098 1.00 86.69 72 ALA A O 1
ATOM 520 N N . ALA A 1 73 ? -2.721 10.208 26.255 1.00 84.94 73 ALA A N 1
ATOM 521 C CA . ALA A 1 73 ? -3.968 9.453 26.397 1.00 84.94 73 ALA A CA 1
ATOM 522 C C . ALA A 1 73 ? -4.951 9.716 25.241 1.00 84.94 73 ALA A C 1
ATOM 524 O O . ALA A 1 73 ? -5.909 8.965 25.064 1.00 84.94 73 ALA A O 1
ATOM 525 N N . LEU A 1 74 ? -4.715 10.756 24.432 1.00 82.62 74 LEU A N 1
ATOM 526 C CA . LEU A 1 74 ? -5.489 11.081 23.233 1.00 82.62 74 LEU A CA 1
ATOM 527 C C . LEU A 1 74 ? -4.962 10.281 22.031 1.00 82.62 74 LEU A C 1
ATOM 529 O O . LEU A 1 74 ? -4.589 10.840 21.003 1.00 82.62 74 LEU A O 1
ATOM 533 N N . VAL A 1 75 ? -4.906 8.954 22.155 1.00 73.00 75 VAL A N 1
ATOM 534 C CA . VAL A 1 75 ? -4.541 8.085 21.031 1.00 73.00 75 VAL A CA 1
ATOM 535 C C . VAL A 1 75 ? -5.795 7.820 20.207 1.00 73.00 75 VAL A C 1
ATOM 537 O O . VAL A 1 75 ? -6.788 7.314 20.725 1.00 73.00 75 VAL A O 1
ATOM 540 N N . ALA A 1 76 ? -5.750 8.125 18.908 1.00 57.25 76 ALA A N 1
ATOM 541 C CA . ALA A 1 76 ? -6.810 7.821 17.941 1.00 57.25 76 ALA A CA 1
ATOM 542 C C . ALA A 1 76 ? -6.891 6.313 17.603 1.00 57.25 76 ALA A C 1
ATOM 544 O O . ALA A 1 76 ? -7.012 5.927 16.442 1.00 57.25 76 ALA A O 1
ATOM 545 N N . GLY A 1 77 ? -6.771 5.454 18.614 1.00 50.00 77 GLY A N 1
ATOM 546 C CA . GLY A 1 77 ? -6.984 4.019 18.493 1.00 50.00 77 GLY A CA 1
ATOM 547 C C . GLY A 1 77 ? -8.463 3.666 18.677 1.00 50.00 77 GLY A C 1
ATOM 548 O O . GLY A 1 77 ? -9.206 4.433 19.296 1.00 50.00 77 GLY A O 1
ATOM 549 N N . PRO A 1 78 ? -8.919 2.510 18.164 1.00 43.47 78 PRO A N 1
ATOM 550 C CA . PRO A 1 78 ? -10.219 1.973 18.545 1.00 43.47 78 PRO A CA 1
ATOM 551 C C . PRO A 1 78 ? -10.274 1.882 20.071 1.00 43.47 78 PRO A C 1
ATOM 553 O O . PRO A 1 78 ? -9.336 1.379 20.694 1.00 43.47 78 PRO A O 1
ATOM 556 N N . VAL A 1 79 ? -11.353 2.413 20.657 1.00 46.44 79 VAL A N 1
ATOM 557 C CA . VAL A 1 79 ? -11.610 2.393 22.101 1.00 46.44 79 VAL A CA 1
ATOM 558 C C . VAL A 1 79 ? -11.662 0.933 22.531 1.00 46.44 79 VAL A C 1
ATOM 560 O O . VAL A 1 79 ? -12.696 0.278 22.454 1.00 46.44 79 VAL A O 1
ATOM 563 N N . THR A 1 80 ? -10.510 0.405 22.918 1.00 47.72 80 THR A N 1
ATOM 564 C CA . THR A 1 80 ? -10.425 -0.861 23.622 1.00 47.72 80 THR A CA 1
ATOM 565 C C . THR A 1 80 ? -10.822 -0.501 25.040 1.00 47.72 80 THR A C 1
ATOM 567 O O . THR A 1 80 ? -10.202 0.377 25.645 1.00 47.72 80 THR A O 1
ATOM 570 N N . GLU A 1 81 ? -11.931 -1.060 25.515 1.00 46.28 81 GLU A N 1
ATOM 571 C CA . GLU A 1 81 ? -12.447 -0.783 26.851 1.00 46.28 81 GLU A CA 1
ATOM 572 C C . GLU A 1 81 ? -11.314 -0.903 27.884 1.00 46.28 81 GLU A C 1
ATOM 574 O O . GLU A 1 81 ? -10.526 -1.854 27.824 1.00 46.28 81 GLU A O 1
ATOM 579 N N . PRO A 1 82 ? -11.179 0.067 28.804 1.00 53.34 82 PRO A N 1
ATOM 580 C CA . PRO A 1 82 ? -10.108 0.050 29.781 1.00 53.34 82 PRO A CA 1
ATOM 581 C C . PRO A 1 82 ? -10.257 -1.184 30.671 1.00 53.34 82 PRO A C 1
ATOM 583 O O . PRO A 1 82 ? -11.181 -1.284 31.479 1.00 53.34 82 PRO A O 1
ATOM 586 N N . VAL A 1 83 ? -9.316 -2.121 30.543 1.00 52.62 83 VAL A N 1
ATOM 587 C CA . VAL A 1 83 ? -9.086 -3.155 31.550 1.00 52.62 83 VAL A CA 1
ATOM 588 C C . VAL A 1 83 ? -8.678 -2.422 32.822 1.00 52.62 83 VAL A C 1
ATOM 590 O O . VAL A 1 83 ? -7.624 -1.792 32.876 1.00 52.62 83 VAL A O 1
ATOM 593 N N . ALA A 1 84 ? -9.550 -2.454 33.826 1.00 47.31 84 ALA A N 1
ATOM 594 C CA . ALA A 1 84 ? -9.299 -1.879 35.135 1.00 47.31 84 ALA A CA 1
ATOM 595 C C . ALA A 1 84 ? -8.091 -2.574 35.781 1.00 47.31 84 ALA A C 1
ATOM 597 O O . ALA A 1 84 ? -8.219 -3.625 36.408 1.00 47.31 84 ALA A O 1
ATOM 598 N N . THR A 1 85 ? -6.903 -1.993 35.646 1.00 46.56 85 THR A N 1
ATOM 599 C CA . THR A 1 85 ? -5.766 -2.326 36.498 1.00 46.56 85 THR A CA 1
ATOM 600 C C . THR A 1 85 ? -6.023 -1.721 37.871 1.00 46.56 85 THR A C 1
ATOM 602 O O . THR A 1 85 ? -5.778 -0.545 38.130 1.00 46.56 85 THR A O 1
ATOM 605 N N . ALA A 1 86 ? -6.572 -2.544 38.762 1.00 49.97 86 ALA A N 1
ATOM 606 C CA . ALA A 1 86 ? -6.590 -2.266 40.185 1.00 49.97 86 ALA A CA 1
ATOM 607 C C . ALA A 1 86 ? -5.139 -2.201 40.687 1.00 49.97 86 ALA A C 1
ATOM 609 O O . ALA A 1 86 ? -4.474 -3.222 40.848 1.00 49.97 86 ALA A O 1
ATOM 610 N N . THR A 1 87 ? -4.641 -0.989 40.920 1.00 46.97 87 THR A N 1
ATOM 611 C CA . THR A 1 87 ? -3.395 -0.757 41.650 1.00 46.97 87 THR A CA 1
ATOM 612 C C . THR A 1 87 ? -3.617 -1.131 43.113 1.00 46.97 87 THR A C 1
ATOM 614 O O . THR A 1 87 ? -4.209 -0.375 43.882 1.00 46.97 87 THR A O 1
ATOM 617 N N . THR A 1 88 ? -3.161 -2.320 43.502 1.00 54.91 88 THR A N 1
ATOM 618 C CA . THR A 1 88 ? -2.962 -2.690 44.906 1.00 54.91 88 THR A CA 1
ATOM 619 C C . THR A 1 88 ? -1.773 -1.891 45.457 1.00 54.91 88 THR A C 1
ATOM 621 O O . THR A 1 88 ? -0.715 -1.892 44.825 1.00 54.91 88 THR A O 1
ATOM 624 N N . PRO A 1 89 ? -1.894 -1.196 46.603 1.00 58.69 89 PRO A N 1
ATOM 625 C CA . PRO A 1 89 ? -0.756 -0.525 47.216 1.00 58.69 89 PRO A CA 1
ATOM 626 C C . PRO A 1 89 ? 0.214 -1.566 47.787 1.00 58.69 89 PRO A C 1
ATOM 628 O O . PRO A 1 89 ? -0.184 -2.470 48.521 1.00 58.69 89 PRO A O 1
ATOM 631 N N . ALA A 1 90 ? 1.488 -1.430 47.423 1.00 51.38 90 ALA A N 1
ATOM 632 C CA . ALA A 1 90 ? 2.586 -2.232 47.939 1.00 51.38 90 ALA A CA 1
ATOM 633 C C . ALA A 1 90 ? 2.879 -1.857 49.401 1.00 51.38 90 ALA A C 1
ATOM 635 O O . ALA A 1 90 ? 3.186 -0.705 49.706 1.00 51.38 90 ALA A O 1
ATOM 636 N N . THR A 1 91 ? 2.789 -2.847 50.290 1.00 59.78 91 THR A N 1
ATOM 637 C CA . THR A 1 91 ? 3.419 -2.830 51.612 1.00 59.78 91 THR A CA 1
ATOM 638 C C . THR A 1 91 ? 4.877 -3.250 51.450 1.00 59.78 91 THR A C 1
ATOM 640 O O . THR A 1 91 ? 5.175 -4.276 50.840 1.00 59.78 91 THR A O 1
ATOM 643 N N . GLU A 1 92 ? 5.761 -2.403 51.956 1.00 55.94 92 GLU A N 1
ATOM 644 C CA . GLU A 1 92 ? 7.216 -2.530 51.970 1.00 55.94 92 GLU A CA 1
ATOM 645 C C . GLU A 1 92 ? 7.698 -3.471 53.102 1.00 55.94 92 GLU A C 1
ATOM 647 O O . GLU A 1 92 ? 6.947 -3.719 54.045 1.00 55.94 92 GLU A O 1
ATOM 652 N N . GLU A 1 93 ? 8.971 -3.903 53.001 1.00 52.00 93 GLU A N 1
ATOM 653 C CA . GLU A 1 93 ? 9.859 -4.566 53.997 1.00 52.00 93 GLU A CA 1
ATOM 654 C C . GLU A 1 93 ? 10.003 -6.119 53.983 1.00 52.00 93 GLU A C 1
ATOM 656 O O . GLU A 1 93 ? 9.038 -6.832 53.715 1.00 52.00 93 GLU A O 1
ATOM 661 N N . PRO A 1 94 ? 11.154 -6.702 54.414 1.00 62.16 94 PRO A N 1
ATOM 662 C CA . PRO A 1 94 ? 12.550 -6.545 53.962 1.00 62.16 94 PRO A CA 1
ATOM 663 C C . PRO A 1 94 ? 13.246 -7.867 53.529 1.00 62.16 94 PRO A C 1
ATOM 665 O O . PRO A 1 94 ? 12.754 -8.976 53.721 1.00 62.16 94 PRO A O 1
ATOM 668 N N . LEU A 1 95 ? 14.464 -7.699 52.988 1.00 64.44 95 LEU A N 1
ATOM 669 C CA . LEU A 1 95 ? 15.466 -8.691 52.564 1.00 64.44 95 LEU A CA 1
ATOM 670 C C . LEU A 1 95 ? 15.664 -9.919 53.477 1.00 64.44 95 LEU A C 1
ATOM 672 O O . LEU A 1 95 ? 15.985 -9.761 54.653 1.00 64.44 95 LEU A O 1
ATOM 676 N N . VAL A 1 96 ? 15.778 -11.104 52.856 1.00 54.56 96 VAL A N 1
ATOM 677 C CA . VAL A 1 96 ? 16.785 -12.121 53.227 1.00 54.56 96 VAL A CA 1
ATOM 678 C C . VAL A 1 96 ? 17.292 -12.848 51.972 1.00 54.56 96 VAL A C 1
ATOM 680 O O . VAL A 1 96 ? 16.516 -13.260 51.115 1.00 54.56 96 VAL A O 1
ATOM 683 N N . ALA A 1 97 ? 18.613 -12.981 51.870 1.00 57.81 97 ALA A N 1
ATOM 684 C CA . ALA A 1 97 ? 19.347 -13.681 50.821 1.00 57.81 97 ALA A CA 1
ATOM 685 C C . ALA A 1 97 ? 19.497 -15.190 51.107 1.00 57.81 97 ALA A C 1
ATOM 687 O O . ALA A 1 97 ? 19.768 -15.555 52.247 1.00 57.81 97 ALA A O 1
ATOM 688 N N . ALA A 1 98 ? 19.418 -16.034 50.070 1.00 52.34 98 ALA A N 1
ATOM 689 C CA . ALA A 1 98 ? 20.066 -17.357 49.930 1.00 52.34 98 ALA A CA 1
ATOM 690 C C . ALA A 1 98 ? 19.724 -17.897 48.520 1.00 52.34 98 ALA A C 1
ATOM 692 O O . ALA A 1 98 ? 18.556 -17.985 48.171 1.00 52.34 98 ALA A O 1
ATOM 693 N N . ALA A 1 99 ? 20.655 -18.001 47.569 1.00 49.28 99 ALA A N 1
ATOM 694 C CA . ALA A 1 99 ? 21.668 -19.048 47.399 1.00 49.28 99 ALA A CA 1
ATOM 695 C C . ALA A 1 99 ? 21.115 -20.440 46.999 1.00 49.28 99 ALA A C 1
ATOM 697 O O . ALA A 1 99 ? 20.535 -21.140 47.818 1.00 49.28 99 ALA A O 1
ATOM 698 N N . ALA A 1 100 ? 21.500 -20.836 45.776 1.00 48.88 100 ALA A N 1
ATOM 699 C CA . ALA A 1 100 ? 21.837 -22.188 45.301 1.00 48.88 100 ALA A CA 1
ATOM 700 C C . ALA A 1 100 ? 20.765 -23.129 44.699 1.00 48.88 100 ALA A C 1
ATOM 702 O O . ALA A 1 100 ? 19.620 -23.177 45.126 1.00 48.88 100 ALA A O 1
ATOM 703 N N . ALA A 1 101 ? 21.292 -23.937 43.758 1.00 47.38 101 ALA A N 1
ATOM 704 C CA . ALA A 1 101 ? 20.769 -25.110 43.038 1.00 47.38 101 ALA A CA 1
ATOM 705 C C . ALA A 1 101 ? 19.800 -24.807 41.874 1.00 47.38 101 ALA A C 1
ATOM 707 O O . ALA A 1 101 ? 18.736 -24.241 42.068 1.00 47.38 101 ALA A O 1
ATOM 708 N N . SER A 1 102 ? 20.197 -24.973 40.603 1.00 51.12 102 SER A N 1
ATOM 709 C CA . SER A 1 102 ? 20.463 -26.246 39.894 1.00 51.12 102 SER A CA 1
ATOM 710 C C . SER A 1 102 ? 19.278 -27.198 39.965 1.00 51.12 102 SER A C 1
ATOM 712 O O . SER A 1 102 ? 19.161 -27.912 40.946 1.00 51.12 102 SER A O 1
ATOM 714 N N . ASP A 1 103 ? 18.472 -27.230 38.904 1.00 49.47 103 ASP A N 1
ATOM 715 C CA . ASP A 1 103 ? 17.860 -28.466 38.417 1.00 49.47 103 ASP A CA 1
ATOM 716 C C . ASP A 1 103 ? 17.458 -28.295 36.946 1.00 49.47 103 ASP A C 1
ATOM 718 O O . ASP A 1 103 ? 16.524 -27.581 36.578 1.00 49.47 103 ASP A O 1
ATOM 722 N N . GLU A 1 104 ? 18.258 -28.938 36.105 1.00 59.66 104 GLU A N 1
ATOM 723 C CA . GLU A 1 104 ? 17.930 -29.367 34.755 1.00 59.66 104 GLU A CA 1
ATOM 724 C C . GLU A 1 104 ? 16.984 -30.571 34.873 1.00 59.66 104 GLU A C 1
ATOM 726 O O . GLU A 1 104 ? 17.295 -31.515 35.601 1.00 59.66 104 GLU A O 1
ATOM 731 N N . PRO A 1 105 ? 15.863 -30.599 34.133 1.00 56.31 105 PRO A N 1
ATOM 732 C CA . PRO A 1 105 ? 15.470 -31.888 33.594 1.00 56.31 105 PRO A CA 1
ATOM 733 C C . PRO A 1 105 ? 15.072 -31.824 32.118 1.00 56.31 105 PRO A C 1
ATOM 735 O O . PRO A 1 105 ? 14.154 -31.125 31.701 1.00 56.31 105 PRO A O 1
ATOM 738 N N . ALA A 1 106 ? 15.771 -32.677 31.375 1.00 47.75 106 ALA A N 1
ATOM 739 C CA . ALA A 1 106 ? 15.192 -33.744 30.569 1.00 47.75 106 ALA A CA 1
ATOM 740 C C . ALA A 1 106 ? 14.272 -33.354 29.400 1.00 47.75 106 ALA A C 1
ATOM 742 O O . ALA A 1 106 ? 13.064 -33.163 29.523 1.00 47.75 106 ALA A O 1
ATOM 743 N N . LEU A 1 107 ? 14.889 -33.435 28.218 1.00 51.09 107 LEU A N 1
ATOM 744 C CA . LEU A 1 107 ? 14.350 -34.068 27.013 1.00 51.09 107 LEU A CA 1
ATOM 745 C C . LEU A 1 107 ? 13.116 -34.957 27.264 1.00 51.09 107 LEU A C 1
ATOM 747 O O . LEU A 1 107 ? 13.230 -36.060 27.798 1.00 51.09 107 LEU A O 1
ATOM 751 N N . ALA A 1 108 ? 11.968 -34.528 26.743 1.00 51.69 108 ALA A N 1
ATOM 752 C CA . ALA A 1 108 ? 10.850 -35.407 26.431 1.00 51.69 108 ALA A CA 1
ATOM 753 C C . ALA A 1 108 ? 10.554 -35.307 24.933 1.00 51.69 108 ALA A C 1
ATOM 755 O O . ALA A 1 108 ? 9.950 -34.356 24.438 1.00 51.69 108 ALA A O 1
ATOM 756 N N . ALA A 1 109 ? 11.032 -36.317 24.212 1.00 53.62 109 ALA A N 1
ATOM 757 C CA . ALA A 1 109 ? 10.602 -36.632 22.867 1.00 53.62 109 ALA A CA 1
ATOM 758 C C . ALA A 1 109 ? 9.129 -37.066 22.894 1.00 53.62 109 ALA A C 1
ATOM 760 O O . ALA A 1 109 ? 8.783 -38.037 23.565 1.00 53.62 109 ALA A O 1
ATOM 761 N N . ALA A 1 110 ? 8.283 -36.392 22.119 1.00 51.34 110 ALA A N 1
ATOM 762 C CA . ALA A 1 110 ? 6.980 -36.908 21.723 1.00 51.34 110 ALA A CA 1
ATOM 763 C C . ALA A 1 110 ? 6.909 -36.898 20.195 1.00 51.34 110 ALA A C 1
ATOM 765 O O . ALA A 1 110 ? 6.714 -35.869 19.552 1.00 51.34 110 ALA A O 1
ATOM 766 N N . ALA A 1 111 ? 7.141 -38.078 19.628 1.00 48.84 111 ALA A N 1
ATOM 767 C CA . ALA A 1 111 ? 6.795 -38.408 18.261 1.00 48.84 111 ALA A CA 1
ATOM 768 C C . ALA A 1 111 ? 5.308 -38.806 18.177 1.00 48.84 111 ALA A C 1
ATOM 770 O O . ALA A 1 111 ? 4.728 -39.257 19.161 1.00 48.84 111 ALA A O 1
ATOM 771 N N . THR A 1 112 ? 4.783 -38.754 16.948 1.00 45.88 112 THR A N 1
ATOM 772 C CA . THR A 1 112 ? 3.586 -39.431 16.394 1.00 45.88 112 THR A CA 1
ATOM 773 C C . THR A 1 112 ? 2.234 -38.706 16.424 1.00 45.88 112 THR A C 1
ATOM 775 O O . THR A 1 112 ? 1.529 -38.704 17.422 1.00 45.88 112 THR A O 1
ATOM 778 N N . ALA A 1 113 ? 1.872 -38.161 15.252 1.00 48.41 113 ALA A N 1
ATOM 779 C CA . ALA A 1 113 ? 0.623 -38.370 14.487 1.00 48.41 113 ALA A CA 1
ATOM 780 C C . ALA A 1 113 ? 0.640 -37.328 13.343 1.00 48.41 113 ALA A C 1
ATOM 782 O O . ALA A 1 113 ? 0.486 -36.142 13.593 1.00 48.41 113 ALA A O 1
ATOM 783 N N . SER A 1 114 ? 1.090 -37.609 12.115 1.00 51.94 114 SER A N 1
ATOM 784 C CA . SER A 1 114 ? 0.475 -38.472 11.095 1.00 51.94 114 SER A CA 1
ATOM 785 C C . SER A 1 114 ? -1.042 -38.291 11.012 1.00 51.94 114 SER A C 1
ATOM 787 O O . SER A 1 114 ? -1.800 -39.139 11.465 1.00 51.94 114 SER A O 1
ATOM 789 N N . ASP A 1 115 ? -1.459 -37.164 10.431 1.00 44.44 115 ASP A N 1
ATOM 790 C CA . ASP A 1 115 ? -2.782 -37.024 9.830 1.00 44.44 115 ASP A CA 1
ATOM 791 C C . ASP A 1 115 ? -2.593 -36.854 8.318 1.00 44.44 115 ASP A C 1
ATOM 793 O O . ASP A 1 115 ? -2.052 -35.860 7.822 1.00 44.44 115 ASP A O 1
ATOM 797 N N . ALA A 1 116 ? -2.930 -37.925 7.606 1.00 56.03 116 ALA A N 1
ATOM 798 C CA . ALA A 1 116 ? -2.959 -38.002 6.163 1.00 56.03 116 ALA A CA 1
ATOM 799 C C . ALA A 1 116 ? -4.238 -37.315 5.672 1.00 56.03 116 ALA A C 1
ATOM 801 O O . ALA A 1 116 ? -5.282 -37.950 5.527 1.00 56.03 116 ALA A O 1
ATOM 802 N N . SER A 1 117 ? -4.151 -36.014 5.396 1.00 50.22 117 SER A N 1
ATOM 803 C CA . SER A 1 117 ? -5.209 -35.307 4.679 1.00 50.22 117 SER A CA 1
ATOM 804 C C . SER A 1 117 ? -5.006 -35.489 3.176 1.00 50.22 117 SER A C 1
ATOM 806 O O . SER A 1 117 ? -3.980 -35.108 2.615 1.00 50.22 117 SER A O 1
ATOM 808 N N . ALA A 1 118 ? -5.979 -36.160 2.567 1.00 48.19 118 ALA A N 1
ATOM 809 C CA . ALA A 1 118 ? -5.984 -36.655 1.202 1.00 48.19 118 ALA A CA 1
ATOM 810 C C . ALA A 1 118 ? -5.656 -35.586 0.143 1.00 48.19 118 ALA A C 1
ATOM 812 O O . ALA A 1 118 ? -6.241 -34.503 0.120 1.00 48.19 118 ALA A O 1
ATOM 813 N N . GLU A 1 119 ? -4.776 -35.951 -0.792 1.00 43.47 119 GLU A N 1
ATOM 814 C CA . GLU A 1 119 ? -4.609 -35.266 -2.074 1.00 43.47 119 GLU A CA 1
ATOM 815 C C . GLU A 1 119 ? -5.928 -35.300 -2.871 1.00 43.47 119 GLU A C 1
ATOM 817 O O . GLU A 1 119 ? -6.436 -36.387 -3.169 1.00 43.47 119 GLU A O 1
ATOM 822 N N . PRO A 1 120 ? -6.492 -34.151 -3.287 1.00 49.12 120 PRO A N 1
ATOM 823 C CA . PRO A 1 120 ? -7.522 -34.141 -4.310 1.00 49.12 120 PRO A CA 1
ATOM 824 C C . PRO A 1 120 ? -6.867 -34.400 -5.672 1.00 49.12 120 PRO A C 1
ATOM 826 O O . PRO A 1 120 ? -6.204 -33.540 -6.253 1.00 49.12 120 PRO A O 1
ATOM 829 N N . THR A 1 121 ? -7.075 -35.601 -6.201 1.00 42.19 121 THR A N 1
ATOM 830 C CA . THR A 1 121 ? -6.775 -35.936 -7.593 1.00 42.19 121 THR A CA 1
ATOM 831 C C . THR A 1 121 ? -7.758 -35.199 -8.503 1.00 42.19 121 THR A C 1
ATOM 833 O O . THR A 1 121 ? -8.922 -35.569 -8.638 1.00 42.19 121 THR A O 1
ATOM 836 N N . VAL A 1 122 ? -7.297 -34.115 -9.132 1.00 45.66 122 VAL A N 1
ATOM 837 C CA . VAL A 1 122 ? -8.032 -33.440 -10.209 1.00 45.66 122 VAL A CA 1
ATOM 838 C C . VAL A 1 122 ? -7.760 -34.202 -11.502 1.00 45.66 122 VAL A C 1
ATOM 840 O O . VAL A 1 122 ? -6.724 -34.0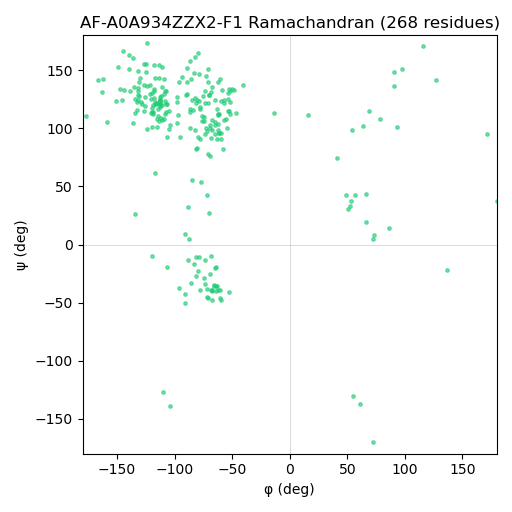24 -12.142 1.00 45.66 122 VAL A O 1
ATOM 843 N N . ALA A 1 123 ? -8.693 -35.076 -11.876 1.00 45.03 123 ALA A N 1
ATOM 844 C CA . ALA A 1 123 ? -8.746 -35.653 -13.210 1.00 45.03 123 ALA A CA 1
ATOM 845 C C . ALA A 1 123 ? -9.109 -34.542 -14.211 1.00 45.03 123 ALA A C 1
ATOM 847 O O . ALA A 1 123 ? -10.235 -34.048 -14.241 1.00 45.03 123 ALA A O 1
ATOM 848 N N . ASN A 1 124 ? -8.127 -34.112 -15.005 1.00 44.78 124 ASN A N 1
ATOM 849 C CA . ASN A 1 124 ? -8.350 -33.250 -16.161 1.00 44.78 124 ASN A CA 1
ATOM 850 C C . ASN A 1 124 ? -8.833 -34.110 -17.335 1.00 44.78 124 ASN A C 1
ATOM 852 O O . ASN A 1 124 ? -8.043 -34.498 -18.194 1.00 44.78 124 ASN A O 1
ATOM 856 N N . ASP A 1 125 ? -10.133 -34.392 -17.375 1.00 43.25 125 ASP A N 1
ATOM 857 C CA . ASP A 1 125 ? -10.785 -34.873 -18.589 1.00 43.25 125 ASP A CA 1
ATOM 858 C C . ASP A 1 125 ? -11.055 -33.691 -19.528 1.00 43.25 125 ASP A C 1
ATOM 860 O O . ASP A 1 125 ? -11.720 -32.712 -19.181 1.00 43.25 125 ASP A O 1
ATOM 864 N N . ALA A 1 126 ? -10.535 -33.792 -20.751 1.00 51.59 126 ALA A N 1
ATOM 865 C CA . ALA A 1 126 ? -10.635 -32.806 -21.830 1.00 51.59 126 ALA A CA 1
ATOM 866 C C . ALA A 1 126 ? -12.050 -32.682 -22.443 1.00 51.59 126 ALA A C 1
ATOM 868 O O . ALA A 1 126 ? -12.210 -32.293 -23.599 1.00 51.59 126 ALA A O 1
ATOM 869 N N . ALA A 1 127 ? -13.091 -32.987 -21.674 1.00 53.91 127 ALA A N 1
ATOM 870 C CA . ALA A 1 127 ? -14.483 -32.839 -22.059 1.00 53.91 127 ALA A CA 1
ATOM 871 C C . ALA A 1 127 ? -15.237 -32.220 -20.879 1.00 53.91 127 ALA A C 1
ATOM 873 O O . ALA A 1 127 ? -15.474 -32.863 -19.857 1.00 53.91 127 ALA A O 1
ATOM 874 N N . GLY A 1 128 ? -15.552 -30.929 -21.015 1.00 57.91 128 GLY A N 1
ATOM 875 C CA . GLY A 1 128 ? -16.134 -30.105 -19.962 1.00 57.91 128 GLY A CA 1
ATOM 876 C C . GLY A 1 128 ? -17.298 -30.788 -19.251 1.00 57.91 128 GLY A C 1
ATOM 877 O O . GLY A 1 128 ? -18.363 -30.976 -19.833 1.00 57.91 128 GLY A O 1
ATOM 878 N N . THR A 1 129 ? -17.092 -31.105 -17.975 1.00 48.84 129 THR A N 1
ATOM 879 C CA . THR A 1 129 ? -18.143 -31.606 -17.094 1.00 48.84 129 THR A CA 1
ATOM 880 C C . THR A 1 129 ? -18.354 -30.615 -15.958 1.00 48.84 129 THR A C 1
ATOM 882 O O . THR A 1 129 ? -17.437 -30.240 -15.228 1.00 48.84 129 THR A O 1
ATOM 885 N N . LEU A 1 130 ? -19.590 -30.132 -15.887 1.00 54.69 130 LEU A N 1
ATOM 886 C CA . LEU A 1 130 ? -20.106 -29.169 -14.926 1.00 54.69 130 LEU A CA 1
ATOM 887 C C . LEU A 1 130 ? -20.324 -29.867 -13.577 1.00 54.69 130 LEU A C 1
ATOM 889 O O . LEU A 1 130 ? -21.002 -30.891 -13.515 1.00 54.69 130 LEU A O 1
ATOM 893 N N . LEU A 1 131 ? -19.777 -29.299 -12.499 1.00 55.78 131 LEU A N 1
ATOM 894 C CA . LEU A 1 131 ? -20.106 -29.696 -11.128 1.00 55.78 131 LEU A CA 1
ATOM 895 C C . LEU A 1 131 ? -21.620 -29.551 -10.906 1.00 55.78 131 LEU A C 1
ATOM 897 O O . LEU A 1 131 ? -22.167 -28.456 -11.041 1.00 55.78 131 LEU A O 1
ATOM 901 N N . SER A 1 132 ? -22.276 -30.651 -10.542 1.00 49.84 132 SER A N 1
ATOM 902 C CA . SER A 1 132 ? -23.695 -30.700 -10.194 1.00 49.84 132 SER A CA 1
ATOM 903 C C . SER A 1 132 ? -23.824 -31.072 -8.718 1.00 49.84 132 SER A C 1
ATOM 905 O O . SER A 1 132 ? -23.513 -32.196 -8.333 1.00 49.84 132 SER A O 1
ATOM 907 N N . GLY A 1 133 ? -24.255 -30.121 -7.887 1.00 62.94 133 GLY A N 1
ATOM 908 C CA . GLY A 1 133 ? -24.600 -30.338 -6.479 1.00 62.94 133 GLY A CA 1
ATOM 909 C C . GLY A 1 133 ? -26.081 -30.023 -6.227 1.00 62.94 133 GLY A C 1
ATOM 910 O O . GLY A 1 133 ? -26.669 -29.242 -6.981 1.00 62.94 133 GLY A O 1
AT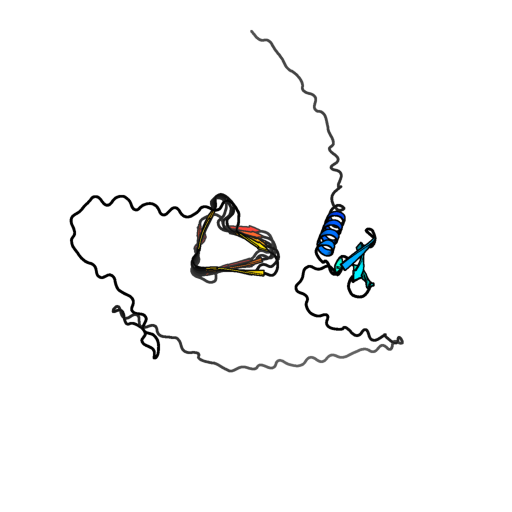OM 911 N N . PRO A 1 134 ? -26.716 -30.612 -5.196 1.00 61.41 134 PRO A N 1
ATOM 912 C CA . PRO A 1 134 ? -28.117 -30.351 -4.875 1.00 61.41 134 PRO A CA 1
ATOM 913 C C . PRO A 1 134 ? -28.300 -28.889 -4.442 1.00 61.41 134 PRO A C 1
ATOM 915 O O . PRO A 1 134 ? -27.951 -28.513 -3.327 1.00 61.41 134 PRO A O 1
ATOM 918 N N . GLY A 1 135 ? -28.833 -28.060 -5.344 1.00 58.41 135 GLY A N 1
ATOM 919 C CA . GLY A 1 135 ? -29.300 -26.707 -5.031 1.00 58.41 135 GLY A CA 1
ATOM 920 C C . GLY A 1 135 ? -28.918 -25.610 -6.023 1.00 58.41 135 GLY A C 1
ATOM 921 O O . GLY A 1 135 ? -29.624 -24.610 -6.065 1.00 58.41 135 GLY A O 1
ATOM 922 N N . TYR A 1 136 ? -27.872 -25.771 -6.845 1.00 42.06 136 TYR A N 1
ATOM 923 C CA . TYR A 1 136 ? -27.453 -24.722 -7.789 1.00 42.06 136 TYR A CA 1
ATOM 924 C C . TYR A 1 136 ? -26.794 -25.314 -9.043 1.00 42.06 136 TYR A C 1
ATOM 926 O O . TYR A 1 136 ? -25.799 -26.029 -8.951 1.00 42.06 136 TYR A O 1
ATOM 934 N N . SER A 1 137 ? -27.326 -24.987 -10.225 1.00 47.47 137 SER A N 1
ATOM 935 C CA . SER A 1 137 ? -26.713 -25.290 -11.524 1.00 47.47 137 SER A CA 1
ATOM 936 C C . SER A 1 137 ? -26.108 -24.017 -12.120 1.00 47.47 137 SER A C 1
ATOM 938 O O . SER A 1 137 ? -26.843 -23.095 -12.471 1.00 47.47 137 SER A O 1
ATOM 940 N N . ILE A 1 138 ? -24.783 -23.958 -12.270 1.00 49.53 138 ILE A N 1
ATOM 941 C CA . ILE A 1 138 ? -24.118 -22.888 -13.029 1.00 49.53 138 ILE A CA 1
ATOM 942 C C . ILE A 1 138 ? -23.901 -23.403 -14.450 1.00 49.53 138 ILE A C 1
ATOM 944 O O . ILE A 1 138 ? -22.896 -24.047 -14.730 1.00 49.53 138 ILE A O 1
ATOM 948 N N . THR A 1 139 ? -24.829 -23.141 -15.368 1.00 50.94 139 THR A N 1
ATOM 949 C CA . THR A 1 139 ? -24.616 -23.408 -16.798 1.00 50.94 139 THR A CA 1
ATOM 950 C C . THR A 1 139 ? -23.672 -22.359 -17.375 1.00 50.94 139 THR A C 1
ATOM 952 O O . THR A 1 139 ? -24.035 -21.193 -17.520 1.00 50.94 139 THR A O 1
ATOM 955 N N . ARG A 1 140 ? -22.446 -22.763 -17.721 1.00 53.25 140 ARG A N 1
ATOM 956 C CA . ARG A 1 140 ? -21.546 -21.933 -18.525 1.00 53.25 140 ARG A CA 1
ATOM 957 C C . ARG A 1 140 ? -22.035 -22.014 -19.973 1.00 53.25 140 ARG A C 1
ATOM 959 O O . ARG A 1 140 ? -21.870 -23.051 -20.611 1.00 53.25 140 ARG A O 1
ATOM 966 N N . SER A 1 141 ? -22.661 -20.954 -20.481 1.00 49.28 141 SER A N 1
ATOM 967 C CA . SER A 1 141 ? -22.992 -20.846 -21.904 1.00 49.28 141 SER A CA 1
ATOM 968 C C . SER A 1 141 ? -21.692 -20.785 -22.698 1.00 49.28 141 SER A C 1
ATOM 970 O O . SER A 1 141 ? -21.074 -19.729 -22.828 1.00 49.28 141 SER A O 1
ATOM 972 N N . ALA A 1 142 ? -21.242 -21.937 -23.188 1.00 51.50 142 ALA A N 1
ATOM 973 C CA . ALA A 1 142 ? -20.235 -21.991 -24.228 1.00 51.50 142 ALA A CA 1
ATOM 974 C C . ALA A 1 142 ? -20.823 -21.282 -25.452 1.00 51.50 142 ALA A C 1
ATOM 976 O O . ALA A 1 142 ? -21.795 -21.748 -26.043 1.00 51.50 142 ALA A O 1
ATOM 977 N N . ALA A 1 143 ? -20.262 -20.128 -25.801 1.00 47.38 143 ALA A N 1
ATOM 978 C CA . ALA A 1 143 ? -20.555 -19.451 -27.052 1.00 47.38 143 ALA A CA 1
ATOM 979 C C . ALA A 1 143 ? -19.936 -20.258 -28.205 1.00 47.38 143 ALA A C 1
ATOM 981 O O . ALA A 1 143 ? -18.872 -19.933 -28.724 1.00 47.38 143 ALA A O 1
ATOM 982 N N . SER A 1 144 ? -20.595 -21.348 -28.592 1.00 54.91 144 SER A N 1
ATOM 983 C CA . SER A 1 144 ? -20.401 -22.022 -29.871 1.00 54.91 144 SER A CA 1
ATOM 984 C C . SER A 1 144 ? -21.199 -21.274 -30.939 1.00 54.91 144 SER A C 1
ATOM 986 O O . SER A 1 144 ? -22.320 -21.630 -31.286 1.00 54.91 144 SER A O 1
ATOM 988 N N . GLY A 1 145 ? -20.607 -20.194 -31.447 1.00 46.94 145 GLY A N 1
ATOM 989 C CA . GLY A 1 145 ? -21.137 -19.396 -32.550 1.00 46.94 145 GLY A CA 1
ATOM 990 C C . GLY A 1 145 ? -20.206 -19.418 -33.754 1.00 46.94 145 GLY A C 1
ATOM 991 O O . GLY A 1 145 ? -19.690 -18.380 -34.151 1.00 46.94 145 GLY A O 1
ATOM 992 N N . GLY A 1 146 ? -19.965 -20.601 -34.324 1.00 53.84 146 GLY A N 1
ATOM 993 C CA . GLY A 1 146 ? -19.409 -20.719 -35.667 1.00 53.84 146 GLY A CA 1
ATOM 994 C C . GLY A 1 146 ? -20.473 -20.330 -36.690 1.00 53.84 146 GLY A C 1
ATOM 995 O O . GLY A 1 146 ? -21.341 -21.134 -37.013 1.00 53.84 146 GLY A O 1
ATOM 996 N N . ALA A 1 147 ? -20.402 -19.103 -37.201 1.00 50.16 147 ALA A N 1
ATOM 997 C CA . ALA A 1 147 ? -21.108 -18.685 -38.403 1.00 50.16 147 ALA A CA 1
ATOM 998 C C . ALA A 1 147 ? -20.121 -17.938 -39.304 1.00 50.16 147 ALA A C 1
ATOM 1000 O O . ALA A 1 147 ? -19.593 -16.888 -38.944 1.00 50.16 147 ALA A O 1
ATOM 1001 N N . ALA A 1 148 ? -19.862 -18.515 -40.477 1.00 55.78 148 ALA A N 1
ATOM 1002 C CA . ALA A 1 148 ? -19.128 -17.891 -41.563 1.00 55.78 148 ALA A CA 1
ATOM 1003 C C . ALA A 1 148 ? -19.909 -16.664 -42.063 1.00 55.78 148 ALA A C 1
ATOM 1005 O O . ALA A 1 148 ? -20.769 -16.768 -42.936 1.00 55.78 148 ALA A O 1
ATOM 1006 N N . ALA A 1 149 ? -19.627 -15.500 -41.486 1.00 49.06 149 ALA A N 1
ATOM 1007 C CA . ALA A 1 149 ? -20.138 -14.217 -41.937 1.00 49.06 149 ALA A CA 1
ATOM 1008 C C . ALA A 1 149 ? -18.976 -13.410 -42.524 1.00 49.06 149 ALA A C 1
ATOM 1010 O O . ALA A 1 149 ? -18.068 -12.985 -41.818 1.00 49.06 149 ALA A O 1
ATOM 1011 N N . ARG A 1 150 ? -19.007 -13.310 -43.856 1.00 56.81 150 ARG A N 1
ATOM 1012 C CA . ARG A 1 150 ? -18.557 -12.202 -44.710 1.00 56.81 150 ARG A CA 1
ATOM 1013 C C . ARG A 1 150 ? -17.633 -11.182 -44.016 1.00 56.81 150 ARG A C 1
ATOM 1015 O O . ARG A 1 150 ? -18.080 -10.413 -43.177 1.00 56.81 150 ARG A O 1
ATOM 1022 N N . SER A 1 151 ? -16.369 -11.160 -44.440 1.00 49.31 151 SER A N 1
ATOM 1023 C CA . SER A 1 151 ? -15.332 -10.205 -44.041 1.00 49.31 151 SER A CA 1
ATOM 1024 C C . SER A 1 151 ? -15.736 -8.752 -44.334 1.00 49.31 151 SER A C 1
ATOM 1026 O O . SER A 1 151 ? -15.359 -8.187 -45.358 1.00 49.31 151 SER A O 1
ATOM 1028 N N . GLU A 1 152 ? -16.512 -8.140 -43.446 1.00 64.38 152 GLU A N 1
ATOM 1029 C CA . GLU A 1 152 ? -16.482 -6.692 -43.266 1.00 64.38 152 GLU A CA 1
ATOM 1030 C C . GLU A 1 152 ? -15.152 -6.326 -42.587 1.00 64.38 152 GLU A C 1
ATOM 1032 O O . GLU A 1 152 ? -14.693 -7.068 -41.710 1.00 64.38 152 GLU A O 1
ATOM 1037 N N . PRO A 1 153 ? -14.489 -5.223 -42.976 1.00 59.97 153 PRO A N 1
ATOM 1038 C CA . PRO A 1 153 ? -13.332 -4.717 -42.254 1.00 59.97 153 PRO A CA 1
ATOM 1039 C C . PRO A 1 153 ? -13.800 -4.336 -40.849 1.00 59.97 153 PRO A C 1
ATOM 1041 O O . PRO A 1 153 ? -14.412 -3.288 -40.653 1.00 59.97 153 PRO A O 1
ATOM 1044 N N . LEU A 1 154 ? -13.566 -5.234 -39.890 1.00 61.84 154 LEU A N 1
ATOM 1045 C CA . LEU A 1 154 ? -13.830 -5.015 -38.476 1.00 61.84 154 LEU A CA 1
ATOM 1046 C C . LEU A 1 154 ? -13.152 -3.698 -38.093 1.00 61.84 154 LEU A C 1
ATOM 1048 O O . LEU A 1 154 ? -11.922 -3.595 -38.133 1.00 61.84 154 LEU A O 1
ATOM 1052 N N . ALA A 1 155 ? -13.956 -2.686 -37.769 1.00 70.00 155 ALA A N 1
ATOM 1053 C CA . ALA A 1 155 ? -13.450 -1.470 -37.161 1.00 70.00 155 ALA A CA 1
ATOM 1054 C C . ALA A 1 155 ? -12.562 -1.879 -35.970 1.00 70.00 155 ALA A C 1
ATOM 1056 O O . ALA A 1 155 ? -12.951 -2.786 -35.223 1.00 70.00 155 ALA A O 1
ATOM 1057 N N . PRO A 1 156 ? -11.357 -1.297 -35.822 1.00 73.25 156 PRO A N 1
ATOM 1058 C CA . PRO A 1 156 ? -10.458 -1.654 -34.734 1.00 73.25 156 PRO A CA 1
ATOM 1059 C C . PRO A 1 156 ? -11.234 -1.559 -33.417 1.00 73.25 156 PRO A C 1
ATOM 1061 O O . PRO A 1 156 ? -11.953 -0.573 -33.231 1.00 73.25 156 PRO A O 1
ATOM 1064 N N . PRO A 1 157 ? -11.152 -2.580 -32.541 1.00 70.12 157 PRO A N 1
ATOM 1065 C CA . PRO A 1 157 ? -11.902 -2.587 -31.294 1.00 70.12 157 PRO A CA 1
ATOM 1066 C C . PRO A 1 157 ? -11.620 -1.275 -30.572 1.00 70.12 157 PRO A C 1
ATOM 1068 O O . PRO A 1 157 ? -10.453 -0.932 -30.358 1.00 70.12 157 PRO A O 1
ATOM 1071 N N . GLU A 1 158 ? -12.675 -0.516 -30.267 1.00 67.69 158 GLU A N 1
ATOM 1072 C CA . GLU A 1 158 ? -12.539 0.728 -29.521 1.00 67.69 158 GLU A CA 1
ATOM 1073 C C . GLU A 1 158 ? -11.757 0.415 -28.249 1.00 67.69 158 GLU A C 1
ATOM 1075 O O . GLU A 1 158 ? -12.186 -0.385 -27.415 1.00 67.69 158 GLU A O 1
ATOM 1080 N N . ALA A 1 159 ? -10.558 0.989 -28.147 1.00 71.31 159 ALA A N 1
ATOM 1081 C CA . ALA A 1 159 ? -9.698 0.795 -27.000 1.00 71.31 159 ALA A CA 1
ATOM 1082 C C . ALA A 1 159 ? -10.478 1.242 -25.762 1.00 71.31 159 ALA A C 1
ATOM 1084 O O . ALA A 1 159 ? -10.716 2.438 -25.574 1.00 71.31 159 ALA A O 1
ATOM 1085 N N . VAL A 1 160 ? -10.906 0.272 -24.948 1.00 75.94 160 VAL A N 1
ATOM 1086 C CA . VAL A 1 160 ? -11.563 0.524 -23.667 1.00 75.94 160 VAL A CA 1
ATOM 1087 C C . VAL A 1 160 ? -10.618 1.408 -22.872 1.00 75.94 160 VAL A C 1
ATOM 1089 O O . VAL A 1 160 ? -9.536 0.983 -22.463 1.00 75.94 160 VAL A O 1
ATOM 1092 N N . ARG A 1 161 ? -10.995 2.677 -22.718 1.00 75.25 161 ARG A N 1
ATOM 1093 C CA . ARG A 1 161 ? -10.192 3.656 -21.997 1.00 75.25 161 ARG A CA 1
ATOM 1094 C C . ARG A 1 161 ? -10.276 3.301 -20.522 1.00 75.25 161 ARG A C 1
ATOM 1096 O O . ARG A 1 161 ? -11.257 3.627 -19.859 1.00 75.25 161 ARG A O 1
ATOM 1103 N N . VAL A 1 162 ? -9.265 2.590 -20.029 1.00 82.62 162 VAL A N 1
ATOM 1104 C CA . VAL A 1 162 ? -9.093 2.357 -18.596 1.00 82.62 162 VAL A CA 1
ATOM 1105 C C . VAL A 1 162 ? -9.015 3.733 -17.928 1.00 82.62 162 VAL A C 1
ATOM 1107 O O . VAL A 1 162 ? -8.203 4.556 -18.358 1.00 82.62 162 VAL A O 1
ATOM 1110 N N . PRO A 1 163 ? -9.865 4.031 -16.933 1.00 79.81 163 PRO A N 1
ATOM 1111 C CA . PRO A 1 163 ? -9.831 5.320 -16.263 1.00 79.81 163 PRO A CA 1
ATOM 1112 C C . PRO A 1 163 ? -8.485 5.487 -15.554 1.00 79.81 163 PRO A C 1
ATOM 1114 O O . PRO A 1 163 ? -8.153 4.731 -14.641 1.00 79.81 163 PRO A O 1
ATOM 1117 N N . THR A 1 164 ? -7.705 6.476 -15.985 1.00 88.50 164 THR A N 1
ATOM 1118 C CA . THR A 1 164 ? -6.425 6.803 -15.357 1.00 88.50 164 THR A CA 1
ATOM 1119 C C . THR A 1 164 ? -6.669 7.650 -14.115 1.00 88.50 164 THR A C 1
ATOM 1121 O O . THR A 1 164 ? -7.290 8.712 -14.192 1.00 88.50 164 THR A O 1
ATOM 1124 N N . ARG A 1 165 ? -6.167 7.203 -12.964 1.00 89.25 165 ARG A N 1
ATOM 1125 C CA . ARG A 1 165 ? -6.182 7.972 -11.717 1.00 89.25 165 ARG A CA 1
ATOM 1126 C C . ARG A 1 165 ? -4.926 8.830 -11.604 1.00 89.25 165 ARG A C 1
ATOM 1128 O O . ARG A 1 165 ? -3.829 8.384 -11.930 1.00 89.25 165 ARG A O 1
ATOM 1135 N N . ALA A 1 166 ? -5.089 10.054 -11.114 1.00 87.12 166 ALA A N 1
ATOM 1136 C CA . ALA A 1 166 ? -3.960 10.920 -10.778 1.00 87.12 166 ALA A CA 1
ATOM 1137 C C . ALA A 1 166 ? -3.441 10.661 -9.353 1.00 87.12 166 ALA A C 1
ATOM 1139 O O . ALA A 1 166 ? -2.245 10.771 -9.105 1.00 87.12 166 ALA A O 1
ATOM 1140 N N . GLU A 1 167 ? -4.337 10.301 -8.431 1.00 94.12 167 GLU A N 1
ATOM 1141 C CA . GLU A 1 167 ? -4.021 10.146 -7.010 1.00 94.12 167 GLU A CA 1
ATOM 1142 C C . GLU A 1 167 ? -3.717 8.685 -6.638 1.00 94.12 167 GLU A C 1
ATOM 1144 O O . GLU A 1 167 ? -4.408 7.775 -7.121 1.00 94.12 167 GLU A O 1
ATOM 1149 N N . PRO A 1 168 ? -2.714 8.451 -5.770 1.00 96.75 168 PRO A N 1
ATOM 1150 C CA . PRO A 1 168 ? -2.369 7.119 -5.292 1.00 96.75 168 PRO A CA 1
ATOM 1151 C C . PRO A 1 168 ? -3.437 6.569 -4.339 1.00 96.75 168 PRO A C 1
ATOM 1153 O O . PRO A 1 168 ? -4.096 7.308 -3.607 1.00 96.75 168 PRO A O 1
ATOM 1156 N N . ILE A 1 169 ? -3.580 5.246 -4.306 1.00 97.44 169 ILE A N 1
ATOM 1157 C CA . ILE A 1 169 ? -4.367 4.556 -3.280 1.00 97.44 169 ILE A CA 1
ATOM 1158 C C . ILE A 1 169 ? -3.496 4.423 -2.034 1.00 97.44 169 ILE A C 1
ATOM 1160 O O . ILE A 1 169 ? -2.423 3.827 -2.094 1.00 97.44 169 ILE A O 1
ATOM 1164 N N . ILE A 1 170 ? -3.968 4.964 -0.914 1.00 97.88 170 ILE A N 1
ATOM 1165 C CA . ILE A 1 170 ? -3.219 4.990 0.342 1.00 97.88 170 ILE A CA 1
ATOM 1166 C C . ILE A 1 170 ? -3.854 4.017 1.333 1.00 97.88 170 ILE A C 1
ATOM 1168 O O . ILE A 1 170 ? -5.036 4.137 1.665 1.00 97.88 170 ILE A O 1
ATOM 1172 N N . CYS A 1 171 ? -3.056 3.074 1.825 1.00 98.25 171 CYS A N 1
ATOM 1173 C CA . CYS A 1 171 ? -3.374 2.245 2.976 1.00 98.25 171 CYS A CA 1
ATOM 1174 C C . CYS A 1 171 ? -2.435 2.602 4.128 1.00 98.25 171 CYS A C 1
ATOM 1176 O O . CYS A 1 171 ? -1.222 2.508 3.987 1.00 98.25 171 CYS A O 1
ATOM 1178 N N . GLN A 1 172 ? -2.992 3.028 5.256 1.00 98.06 172 GLN A N 1
ATOM 1179 C CA . GLN A 1 172 ? -2.229 3.561 6.384 1.00 98.06 172 GLN A CA 1
ATOM 1180 C C . GLN A 1 172 ? -2.788 3.070 7.716 1.00 98.06 172 GLN A C 1
ATOM 1182 O O . GLN A 1 172 ? -3.999 2.845 7.852 1.00 98.06 172 GLN A O 1
ATOM 1187 N N . GLY A 1 173 ? -1.897 2.972 8.701 1.00 96.50 173 GLY A N 1
ATOM 1188 C CA . GLY A 1 173 ? -2.203 2.495 10.044 1.00 96.50 173 GLY A CA 1
ATOM 1189 C C . GLY A 1 173 ? -2.446 0.987 10.074 1.00 96.50 173 GLY A C 1
ATOM 1190 O O . GLY A 1 173 ? -2.287 0.292 9.078 1.00 96.50 173 GLY A O 1
ATOM 1191 N N . GLN A 1 174 ? -2.932 0.478 11.202 1.00 95.75 174 GLN A N 1
ATOM 1192 C CA . GLN A 1 174 ? -3.259 -0.942 11.392 1.00 95.75 174 GLN A CA 1
ATOM 1193 C C . GLN A 1 174 ? -4.592 -1.324 10.726 1.00 95.75 174 GLN A C 1
ATOM 1195 O O . GLN A 1 174 ? -5.528 -1.801 11.370 1.00 95.75 174 GLN A O 1
ATOM 1200 N N . ARG A 1 175 ? -4.729 -1.031 9.433 1.00 95.81 175 ARG A N 1
ATOM 1201 C CA . ARG A 1 175 ? -5.946 -1.284 8.662 1.00 95.81 175 ARG A CA 1
ATOM 1202 C C . ARG A 1 175 ? -5.716 -2.411 7.676 1.00 95.81 175 ARG A C 1
ATOM 1204 O O . ARG A 1 175 ? -4.673 -2.489 7.038 1.00 95.81 175 ARG A O 1
ATOM 1211 N N . PHE A 1 176 ? -6.752 -3.223 7.512 1.00 98.06 176 PHE A N 1
ATOM 1212 C CA . PHE A 1 176 ? -6.825 -4.202 6.442 1.00 98.06 176 PHE A CA 1
ATOM 1213 C C . PHE A 1 176 ? -7.470 -3.576 5.200 1.00 98.06 176 PHE A C 1
ATOM 1215 O O . PHE A 1 176 ? -8.551 -2.983 5.286 1.00 98.06 176 PHE A O 1
ATOM 1222 N N . MET A 1 177 ? -6.830 -3.719 4.042 1.00 98.44 177 MET A N 1
ATOM 1223 C CA . MET A 1 177 ? -7.353 -3.290 2.745 1.00 98.44 177 MET A CA 1
ATOM 1224 C C . MET A 1 177 ? -7.245 -4.430 1.730 1.00 98.44 177 MET A C 1
ATOM 1226 O O . MET A 1 177 ? -6.273 -5.179 1.714 1.00 98.44 177 MET A O 1
ATOM 1230 N N . ARG A 1 178 ? -8.240 -4.556 0.845 1.00 98.44 178 ARG A N 1
ATOM 1231 C CA . ARG A 1 178 ? -8.243 -5.567 -0.218 1.00 98.44 178 ARG A CA 1
ATOM 1232 C C . ARG A 1 178 ? -8.586 -4.957 -1.571 1.00 98.44 178 ARG A C 1
ATOM 1234 O O . ARG A 1 178 ? -9.587 -4.257 -1.699 1.00 98.44 178 ARG A O 1
ATOM 1241 N N . ILE A 1 179 ? -7.781 -5.288 -2.572 1.00 98.25 179 ILE A N 1
ATOM 1242 C CA . ILE A 1 179 ? -7.955 -4.955 -3.983 1.00 98.25 179 ILE A CA 1
ATOM 1243 C C . ILE A 1 179 ? -8.073 -6.283 -4.734 1.00 98.25 179 ILE A C 1
ATOM 1245 O O . ILE A 1 179 ? -7.130 -7.071 -4.752 1.00 98.25 179 ILE A O 1
ATOM 1249 N N . ASP A 1 180 ? -9.240 -6.557 -5.315 1.00 98.44 180 ASP A N 1
ATOM 1250 C CA . ASP A 1 180 ? -9.508 -7.813 -6.022 1.00 98.44 180 ASP A CA 1
ATOM 1251 C C . ASP A 1 180 ? -10.151 -7.546 -7.385 1.00 98.44 180 ASP A C 1
ATOM 1253 O O . ASP A 1 180 ? -11.124 -6.796 -7.480 1.00 98.44 180 ASP A O 1
ATOM 1257 N N . GLY A 1 181 ? -9.584 -8.131 -8.441 1.00 96.81 181 GLY A N 1
ATOM 1258 C CA . GLY A 1 181 ? -10.107 -8.020 -9.805 1.00 96.81 181 GLY A CA 1
ATOM 1259 C C . GLY A 1 181 ? -10.051 -6.612 -10.408 1.00 96.81 181 GLY A C 1
ATOM 1260 O O . GLY A 1 181 ? -10.792 -6.324 -11.349 1.00 96.81 181 GLY A O 1
ATOM 1261 N N . GLN A 1 182 ? -9.223 -5.708 -9.872 1.00 97.38 182 GLN A N 1
ATOM 1262 C CA . GLN A 1 182 ? -9.182 -4.317 -10.328 1.00 97.38 182 GLN A CA 1
ATOM 1263 C C . GLN A 1 182 ? -8.108 -4.094 -11.395 1.00 97.38 182 GLN A C 1
ATOM 1265 O O . GLN A 1 182 ? -7.019 -4.664 -11.347 1.00 97.38 182 GLN A O 1
ATOM 1270 N N . THR A 1 183 ? -8.411 -3.216 -12.355 1.00 96.50 183 THR A N 1
ATOM 1271 C CA . THR A 1 183 ? -7.418 -2.663 -13.285 1.00 96.50 183 THR A CA 1
ATOM 1272 C C . THR A 1 183 ? -7.174 -1.207 -12.913 1.00 96.50 183 THR A C 1
ATOM 1274 O O . THR A 1 183 ? -8.075 -0.380 -13.038 1.00 96.50 183 THR A O 1
ATOM 1277 N N . ILE A 1 184 ? -5.972 -0.904 -12.429 1.00 96.81 184 ILE A N 1
ATOM 1278 C CA . ILE A 1 184 ? -5.584 0.415 -11.929 1.00 96.81 184 ILE A CA 1
ATOM 1279 C C . ILE A 1 184 ? -4.485 0.960 -12.834 1.00 96.81 184 ILE A C 1
ATOM 1281 O O . ILE A 1 184 ? -3.420 0.358 -12.956 1.00 96.81 184 ILE A O 1
ATOM 1285 N N . ALA A 1 185 ? -4.736 2.114 -13.443 1.00 97.06 185 ALA A N 1
ATOM 1286 C CA . ALA A 1 185 ? -3.739 2.851 -14.203 1.00 97.06 185 ALA A CA 1
ATOM 1287 C C . ALA A 1 185 ? -3.515 4.219 -13.557 1.00 97.06 185 ALA A C 1
ATOM 1289 O O . ALA A 1 185 ? -4.480 4.958 -13.355 1.00 97.06 185 ALA A O 1
ATOM 1290 N N . THR A 1 186 ? -2.268 4.568 -13.241 1.00 97.12 186 THR A N 1
ATOM 1291 C CA . THR A 1 186 ? -1.920 5.887 -12.698 1.00 97.12 186 THR A CA 1
ATOM 1292 C C . THR A 1 186 ? -0.729 6.504 -13.418 1.00 97.12 186 THR A C 1
ATOM 1294 O O . THR A 1 186 ? 0.149 5.808 -13.925 1.00 97.12 186 THR A O 1
ATOM 1297 N N . THR A 1 187 ? -0.695 7.835 -13.487 1.00 96.38 187 THR A N 1
ATOM 1298 C CA . THR A 1 187 ? 0.451 8.572 -14.049 1.00 96.38 187 THR A CA 1
ATOM 1299 C C . THR A 1 187 ? 1.595 8.731 -13.048 1.00 96.38 187 THR A C 1
ATOM 1301 O O . THR A 1 187 ? 2.744 8.849 -13.458 1.00 96.38 187 THR A O 1
ATOM 1304 N N . GLY A 1 188 ? 1.291 8.731 -11.748 1.00 96.50 188 GLY A N 1
ATOM 1305 C CA . GLY A 1 188 ? 2.265 8.783 -10.657 1.00 96.50 188 GLY A CA 1
ATOM 1306 C C . GLY A 1 188 ? 2.454 7.421 -9.993 1.00 96.50 188 GLY A C 1
ATOM 1307 O O . GLY A 1 188 ? 2.488 6.390 -10.663 1.00 96.50 188 GLY A O 1
ATOM 1308 N N . ASN A 1 189 ? 2.553 7.418 -8.665 1.00 97.81 189 ASN A N 1
ATOM 1309 C CA . ASN A 1 189 ? 2.547 6.179 -7.891 1.00 97.81 189 ASN A CA 1
ATOM 1310 C C . ASN A 1 189 ? 1.134 5.580 -7.873 1.00 97.81 189 ASN A C 1
ATOM 1312 O O . ASN A 1 189 ? 0.153 6.326 -7.869 1.00 97.81 189 ASN A O 1
ATOM 1316 N N . ALA A 1 190 ? 1.003 4.253 -7.894 1.00 98.00 190 ALA A N 1
ATOM 1317 C CA . ALA A 1 190 ? -0.322 3.624 -7.868 1.00 98.00 190 ALA A CA 1
ATOM 1318 C C . ALA A 1 190 ? -0.804 3.332 -6.444 1.00 98.00 190 ALA A C 1
ATOM 1320 O O . ALA A 1 190 ? -1.926 3.707 -6.099 1.00 98.00 190 ALA A O 1
ATOM 1321 N N . ILE A 1 191 ? 0.022 2.682 -5.622 1.00 98.31 191 ILE A N 1
ATOM 1322 C CA . ILE A 1 191 ? -0.360 2.232 -4.279 1.00 98.31 191 ILE A CA 1
ATOM 1323 C C . ILE A 1 191 ? 0.743 2.558 -3.273 1.00 98.31 191 ILE A C 1
ATOM 1325 O O . ILE A 1 191 ? 1.919 2.300 -3.527 1.00 98.31 191 ILE A O 1
ATOM 1329 N N . VAL A 1 192 ? 0.345 3.085 -2.117 1.00 98.44 192 VAL A N 1
ATOM 1330 C CA . VAL A 1 192 ? 1.218 3.387 -0.979 1.00 98.44 192 VAL A CA 1
ATOM 1331 C C . VAL A 1 192 ? 0.647 2.701 0.264 1.00 98.44 192 VAL A C 1
ATOM 1333 O O . VAL A 1 192 ? -0.492 2.970 0.641 1.00 98.44 192 VAL A O 1
ATOM 1336 N N . ALA A 1 193 ? 1.412 1.793 0.869 1.00 98.56 193 ALA A N 1
ATOM 1337 C CA . ALA A 1 193 ? 1.046 1.066 2.082 1.00 98.56 193 ALA A CA 1
ATOM 1338 C C . ALA A 1 193 ? 2.040 1.375 3.206 1.00 98.56 193 ALA A C 1
ATOM 1340 O O . ALA A 1 193 ? 3.239 1.119 3.064 1.00 98.56 193 ALA A O 1
ATOM 1341 N N . GLU A 1 194 ? 1.547 1.926 4.312 1.00 98.56 194 GLU A N 1
ATOM 1342 C CA . GLU A 1 194 ? 2.380 2.456 5.391 1.00 98.56 194 GLU A CA 1
ATOM 1343 C C . GLU A 1 194 ? 1.824 2.117 6.784 1.00 98.56 194 GLU A C 1
ATOM 1345 O O . GLU A 1 194 ? 0.653 1.762 6.943 1.00 98.56 194 GLU A O 1
ATOM 1350 N N . ASP A 1 195 ? 2.677 2.252 7.801 1.00 97.81 195 ASP A N 1
ATOM 1351 C CA . ASP A 1 195 ? 2.311 2.299 9.224 1.00 97.81 195 ASP A CA 1
ATOM 1352 C C . ASP A 1 195 ? 1.513 1.090 9.745 1.00 97.81 195 ASP A C 1
ATOM 1354 O O . ASP A 1 195 ? 0.560 1.224 10.514 1.00 97.81 195 ASP A O 1
ATOM 1358 N N . GLY A 1 196 ? 1.916 -0.115 9.350 1.00 97.31 196 GLY A N 1
ATOM 1359 C CA . GLY A 1 196 ? 1.318 -1.369 9.808 1.00 97.31 196 GLY A CA 1
ATOM 1360 C C . GLY A 1 196 ? 0.097 -1.815 9.008 1.00 97.31 196 GLY A C 1
ATOM 1361 O O . GLY A 1 196 ? -0.624 -2.700 9.46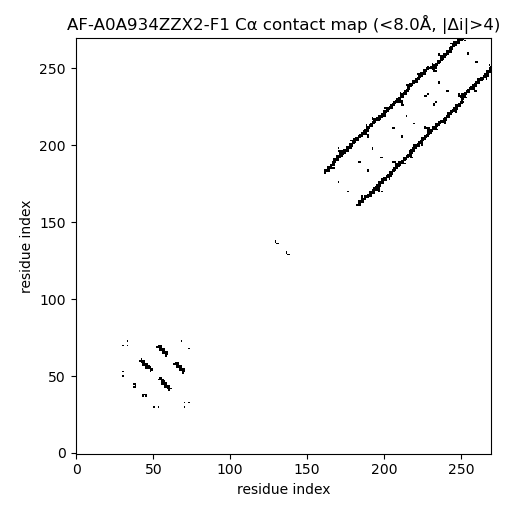9 1.00 97.31 196 GLY A O 1
ATOM 1362 N N . CYS A 1 197 ? -0.150 -1.226 7.834 1.00 98.62 197 CYS A N 1
ATOM 1363 C CA . CYS A 1 197 ? -1.236 -1.663 6.957 1.00 98.62 197 CYS A CA 1
ATOM 1364 C C . CYS A 1 197 ? -1.043 -3.123 6.522 1.00 98.62 197 CYS A C 1
ATOM 1366 O O . CYS A 1 197 ? 0.075 -3.542 6.218 1.00 98.62 197 CYS A O 1
ATOM 1368 N N . ASP A 1 198 ? -2.150 -3.865 6.439 1.00 98.62 198 ASP A N 1
ATOM 1369 C CA . ASP A 1 198 ? -2.219 -5.179 5.801 1.00 98.62 198 ASP A CA 1
ATOM 1370 C C . ASP A 1 198 ? -3.012 -5.075 4.487 1.00 98.62 198 ASP A C 1
ATOM 1372 O O . ASP A 1 198 ? -4.229 -4.855 4.484 1.00 98.62 198 ASP A O 1
ATOM 1376 N N . LEU A 1 199 ? -2.312 -5.168 3.355 1.00 98.69 199 LEU A N 1
ATOM 1377 C CA . LEU A 1 199 ? -2.884 -4.999 2.021 1.00 98.69 199 LEU A CA 1
ATOM 1378 C C . LEU A 1 199 ? -2.874 -6.310 1.230 1.00 98.69 199 LEU A C 1
ATOM 1380 O O . LEU A 1 199 ? -1.827 -6.879 0.933 1.00 98.69 199 LEU A O 1
ATOM 1384 N N . HIS A 1 200 ? -4.047 -6.730 0.764 1.00 98.75 200 HIS A N 1
ATOM 1385 C CA . HIS A 1 200 ? -4.204 -7.879 -0.126 1.00 98.75 200 HIS A CA 1
ATOM 1386 C C . HIS A 1 200 ? -4.543 -7.442 -1.554 1.00 98.75 200 HIS A C 1
ATOM 1388 O O . HIS A 1 200 ? -5.584 -6.830 -1.788 1.00 98.75 200 HIS A O 1
ATOM 1394 N N . ILE A 1 201 ? -3.708 -7.817 -2.522 1.00 98.62 201 ILE A N 1
ATOM 1395 C CA . ILE A 1 201 ? -3.906 -7.578 -3.957 1.00 98.62 201 ILE A CA 1
ATOM 1396 C C . ILE A 1 201 ? -4.084 -8.927 -4.653 1.00 98.62 201 ILE A C 1
ATOM 1398 O O . ILE A 1 201 ? -3.178 -9.759 -4.645 1.00 98.62 201 ILE A O 1
ATOM 1402 N N . THR A 1 202 ? -5.253 -9.162 -5.248 1.00 98.75 202 THR A N 1
ATOM 1403 C CA . THR A 1 202 ? -5.592 -10.435 -5.905 1.00 98.75 202 THR A CA 1
ATOM 1404 C C . THR A 1 202 ? -6.156 -10.191 -7.304 1.00 98.75 202 THR A C 1
ATOM 1406 O O . THR A 1 202 ? -6.919 -9.249 -7.508 1.00 98.75 202 THR A O 1
ATOM 1409 N N . ASN A 1 203 ? -5.782 -11.018 -8.287 1.00 98.25 203 ASN A N 1
ATOM 1410 C CA . ASN A 1 203 ? -6.348 -10.999 -9.649 1.00 98.25 203 ASN A CA 1
ATOM 1411 C C . ASN A 1 203 ? -6.357 -9.609 -10.312 1.00 98.25 203 ASN A C 1
ATOM 1413 O O . ASN A 1 203 ? -7.272 -9.284 -11.069 1.00 98.25 203 ASN A O 1
ATOM 1417 N N . SER A 1 204 ? -5.388 -8.757 -9.982 1.00 98.56 204 SER A N 1
ATOM 1418 C CA . SER A 1 204 ? -5.420 -7.341 -10.344 1.00 98.56 204 SER A CA 1
ATOM 1419 C C . SER A 1 204 ? -4.320 -6.993 -11.341 1.00 98.56 204 SER A C 1
ATOM 1421 O O . SER A 1 204 ? -3.275 -7.645 -11.411 1.00 98.56 204 SER A O 1
ATOM 1423 N N . ARG A 1 205 ? -4.553 -5.939 -12.124 1.00 98.25 205 ARG A N 1
ATOM 1424 C CA . ARG A 1 205 ? -3.572 -5.373 -13.053 1.00 98.25 205 ARG A CA 1
ATOM 1425 C C . ARG A 1 205 ? -3.302 -3.928 -12.671 1.00 98.25 205 ARG A C 1
ATOM 1427 O O . ARG A 1 205 ? -4.206 -3.100 -12.726 1.00 98.25 205 ARG A O 1
ATOM 1434 N N . ILE A 1 206 ? -2.067 -3.628 -12.299 1.00 98.12 206 ILE A N 1
ATOM 1435 C CA . ILE A 1 206 ? -1.650 -2.302 -11.846 1.00 98.12 206 ILE A CA 1
ATOM 1436 C C . ILE A 1 206 ? -0.549 -1.799 -12.774 1.00 98.12 206 ILE A C 1
ATOM 1438 O O . ILE A 1 206 ? 0.456 -2.479 -12.961 1.00 98.12 206 ILE A O 1
ATOM 1442 N N . SER A 1 207 ? -0.740 -0.614 -13.349 1.00 97.94 207 SER A N 1
ATOM 1443 C CA . SER A 1 207 ? 0.250 0.070 -14.185 1.00 97.94 207 SER A CA 1
ATOM 1444 C C . SER A 1 207 ? 0.453 1.506 -13.703 1.00 97.94 207 SER A C 1
ATOM 1446 O O . SER A 1 207 ? -0.506 2.279 -13.676 1.00 97.94 207 SER A O 1
ATOM 1448 N N . ALA A 1 208 ? 1.686 1.868 -13.359 1.00 97.88 208 ALA A N 1
ATOM 1449 C CA . ALA A 1 208 ? 2.045 3.170 -12.807 1.00 97.88 208 ALA A CA 1
ATOM 1450 C C . ALA A 1 208 ? 3.130 3.865 -13.644 1.00 97.88 208 ALA A C 1
ATOM 1452 O O . ALA A 1 208 ? 4.134 3.251 -14.009 1.00 97.88 208 ALA A O 1
ATOM 1453 N N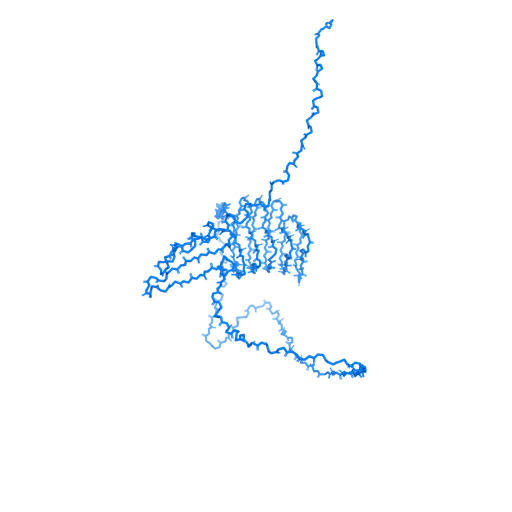 . GLY A 1 209 ? 2.968 5.166 -13.897 1.00 97.62 209 GLY A N 1
ATOM 1454 C CA . GLY A 1 209 ? 4.032 6.011 -14.459 1.00 97.62 209 GLY A CA 1
ATOM 1455 C C . GLY A 1 209 ? 5.148 6.343 -13.455 1.00 97.62 209 GLY A C 1
ATOM 1456 O O . GLY A 1 209 ? 6.217 6.803 -13.842 1.00 97.62 209 GLY A O 1
ATOM 1457 N N . GLY A 1 210 ? 4.926 6.088 -12.163 1.00 97.38 210 GLY A N 1
ATOM 1458 C CA . GLY A 1 210 ? 5.920 6.183 -11.094 1.00 97.38 210 GLY A CA 1
ATOM 1459 C C . GLY A 1 210 ? 6.312 4.813 -10.540 1.00 97.38 210 GLY A C 1
ATOM 1460 O O . GLY A 1 210 ? 6.709 3.908 -11.280 1.00 97.38 210 GLY A O 1
ATOM 1461 N N . VAL A 1 211 ? 6.215 4.673 -9.217 1.00 98.44 211 VAL A N 1
ATOM 1462 C CA . VAL A 1 211 ? 6.356 3.394 -8.509 1.00 98.44 211 VAL A CA 1
ATOM 1463 C C . VAL A 1 211 ? 4.984 2.732 -8.386 1.00 98.44 211 VAL A C 1
ATOM 1465 O O . VAL A 1 211 ? 4.026 3.363 -7.936 1.00 98.44 211 VAL A O 1
ATOM 1468 N N . ALA A 1 212 ? 4.858 1.466 -8.781 1.00 98.31 212 ALA A N 1
ATOM 1469 C CA . ALA A 1 212 ? 3.557 0.800 -8.729 1.00 98.31 212 ALA A CA 1
ATOM 1470 C C . ALA A 1 212 ? 3.108 0.508 -7.291 1.00 98.31 212 ALA A C 1
ATOM 1472 O O . ALA A 1 212 ? 1.971 0.819 -6.937 1.00 98.31 212 ALA A O 1
ATOM 1473 N N . ILE A 1 213 ? 3.996 -0.027 -6.449 1.00 98.50 213 ILE A N 1
ATOM 1474 C CA . ILE A 1 213 ? 3.704 -0.290 -5.036 1.00 98.50 213 ILE A CA 1
ATOM 1475 C C . ILE A 1 213 ? 4.852 0.226 -4.166 1.00 98.50 213 ILE A C 1
ATOM 1477 O O . ILE A 1 213 ? 5.990 -0.210 -4.327 1.00 98.50 213 ILE A O 1
ATOM 1481 N N . THR A 1 214 ? 4.544 1.112 -3.220 1.00 98.62 214 THR A N 1
ATOM 1482 C CA . THR A 1 214 ? 5.460 1.548 -2.156 1.00 98.62 214 THR A CA 1
ATOM 1483 C C . THR A 1 214 ? 5.003 0.978 -0.814 1.00 98.62 214 THR A C 1
ATOM 1485 O O . THR A 1 214 ? 3.836 1.119 -0.457 1.00 98.62 214 THR A O 1
ATOM 1488 N N . VAL A 1 215 ? 5.915 0.348 -0.070 1.00 98.62 215 VAL A N 1
ATOM 1489 C CA . VAL A 1 215 ? 5.648 -0.355 1.194 1.00 98.62 215 VAL A CA 1
ATOM 1490 C C . VAL A 1 215 ? 6.601 0.139 2.274 1.00 98.62 215 VAL A C 1
ATOM 1492 O O . VAL A 1 215 ? 7.817 0.022 2.112 1.00 98.62 215 VAL A O 1
ATOM 1495 N N . ARG A 1 216 ? 6.079 0.674 3.381 1.00 98.56 216 ARG A N 1
ATOM 1496 C CA . ARG A 1 216 ? 6.889 1.155 4.513 1.00 98.56 216 ARG A CA 1
ATOM 1497 C C . ARG A 1 216 ? 6.301 0.673 5.832 1.00 98.56 216 ARG A C 1
ATOM 1499 O O . ARG A 1 216 ? 5.220 1.104 6.208 1.00 98.56 216 ARG A O 1
ATOM 1506 N N . ASN A 1 217 ? 7.010 -0.201 6.545 1.00 98.25 217 ASN A N 1
ATOM 1507 C CA . ASN A 1 217 ? 6.525 -0.777 7.811 1.00 98.25 217 ASN A CA 1
ATOM 1508 C C . ASN A 1 217 ? 5.126 -1.421 7.686 1.00 98.25 217 ASN A C 1
ATOM 1510 O O . ASN A 1 217 ? 4.292 -1.264 8.571 1.00 98.25 217 ASN A O 1
ATOM 1514 N N . ALA A 1 218 ? 4.832 -2.077 6.562 1.00 98.62 218 ALA A N 1
ATOM 1515 C CA . ALA A 1 218 ? 3.516 -2.636 6.244 1.00 98.62 218 ALA A CA 1
ATOM 1516 C C . ALA A 1 218 ? 3.646 -4.050 5.661 1.00 98.62 218 ALA A C 1
ATOM 1518 O O . ALA A 1 218 ? 4.712 -4.424 5.163 1.00 98.62 218 ALA A O 1
ATOM 1519 N N . ARG A 1 219 ? 2.554 -4.821 5.697 1.00 98.69 219 ARG A N 1
ATOM 1520 C CA . ARG A 1 219 ? 2.472 -6.171 5.136 1.00 98.69 219 ARG A CA 1
ATOM 1521 C C . ARG A 1 219 ? 1.630 -6.170 3.866 1.00 98.69 219 ARG A C 1
ATOM 1523 O O . ARG A 1 219 ? 0.536 -5.611 3.840 1.00 98.69 219 ARG A O 1
ATOM 1530 N N . ILE A 1 220 ? 2.127 -6.800 2.804 1.00 98.69 220 ILE A N 1
ATOM 1531 C CA . ILE A 1 220 ? 1.393 -6.916 1.541 1.00 98.69 220 ILE A CA 1
ATOM 1532 C C . ILE A 1 220 ? 1.408 -8.349 1.030 1.00 98.69 220 ILE A C 1
ATOM 1534 O O . ILE A 1 220 ? 2.460 -8.976 0.948 1.00 98.69 220 ILE A O 1
ATOM 1538 N N . HIS A 1 221 ? 0.246 -8.823 0.590 1.00 98.75 221 HIS A N 1
ATOM 1539 C CA . HIS A 1 221 ? 0.073 -10.085 -0.119 1.00 98.75 221 HIS A CA 1
ATOM 1540 C C . HIS A 1 221 ? -0.346 -9.825 -1.573 1.00 98.75 221 HIS A C 1
ATOM 1542 O O . HIS A 1 221 ? -1.416 -9.275 -1.825 1.00 98.75 221 HIS A O 1
ATOM 1548 N N . VAL A 1 222 ? 0.471 -10.245 -2.543 1.00 98.69 222 VAL A N 1
ATOM 1549 C CA . VAL A 1 222 ? 0.233 -10.060 -3.984 1.00 98.69 222 VAL A CA 1
ATOM 1550 C C . VAL A 1 222 ? 0.045 -11.413 -4.664 1.00 98.69 222 VAL A C 1
ATOM 1552 O O . VAL A 1 222 ? 0.997 -12.166 -4.870 1.00 98.69 222 VAL A O 1
ATOM 1555 N N . THR A 1 223 ? -1.189 -11.722 -5.056 1.00 98.75 223 THR A N 1
ATOM 1556 C CA . THR A 1 223 ? -1.561 -13.021 -5.631 1.00 98.75 223 THR A CA 1
ATOM 1557 C C . THR A 1 223 ? -2.124 -12.877 -7.039 1.00 98.75 223 THR A C 1
ATOM 1559 O O . THR A 1 223 ? -3.049 -12.095 -7.265 1.00 98.75 223 THR A O 1
ATOM 1562 N N . ASN A 1 224 ? -1.620 -13.673 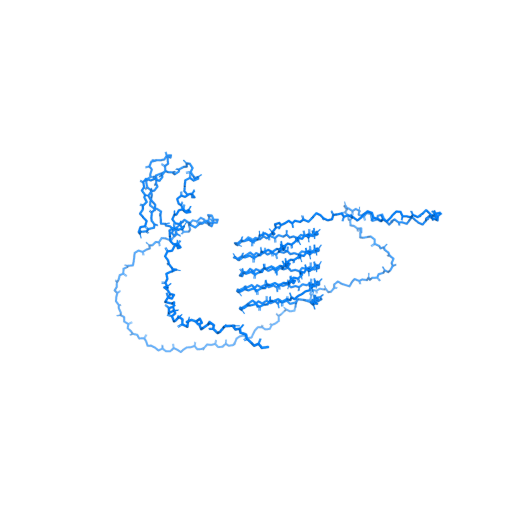-7.986 1.00 98.50 224 ASN A N 1
ATOM 1563 C CA . ASN A 1 224 ? -2.143 -13.753 -9.356 1.00 98.50 224 ASN A CA 1
ATOM 1564 C C . ASN A 1 224 ? -2.345 -12.374 -10.012 1.00 98.50 224 ASN A C 1
ATOM 1566 O O . ASN A 1 224 ? -3.394 -12.096 -10.591 1.00 98.50 224 ASN A O 1
ATOM 1570 N N . SER A 1 225 ? -1.384 -11.469 -9.827 1.00 98.62 225 SER A N 1
ATOM 1571 C CA . SER A 1 225 ? -1.511 -10.072 -10.250 1.00 98.62 225 SER A CA 1
ATOM 1572 C C . SER A 1 225 ? -0.340 -9.645 -11.130 1.00 98.62 225 SER A C 1
ATOM 1574 O O . SER A 1 225 ? 0.749 -10.213 -11.056 1.00 98.62 225 SER A O 1
ATOM 1576 N N . THR A 1 226 ? -0.559 -8.638 -11.973 1.00 98.56 226 THR A N 1
ATOM 1577 C CA . THR A 1 226 ? 0.492 -8.022 -12.797 1.00 98.56 226 THR A CA 1
ATOM 1578 C C . THR A 1 226 ? 0.730 -6.599 -12.319 1.00 98.56 226 THR A C 1
ATOM 1580 O O . THR A 1 226 ? -0.197 -5.788 -12.333 1.00 98.56 226 THR A O 1
ATOM 1583 N N . ILE A 1 227 ? 1.957 -6.307 -11.898 1.00 98.50 227 ILE A N 1
ATOM 1584 C CA . ILE A 1 227 ? 2.373 -5.041 -11.298 1.00 98.50 227 ILE A CA 1
ATOM 1585 C C . ILE A 1 227 ? 3.454 -4.417 -12.179 1.00 98.50 227 ILE A C 1
ATOM 1587 O O . ILE A 1 227 ? 4.559 -4.941 -12.250 1.00 98.50 227 ILE A O 1
ATOM 1591 N N . ALA A 1 228 ? 3.155 -3.301 -12.834 1.00 98.50 228 ALA A N 1
ATOM 1592 C CA . ALA A 1 228 ? 4.086 -2.605 -13.714 1.00 98.50 228 ALA A CA 1
ATOM 1593 C C . ALA A 1 228 ? 4.303 -1.167 -13.243 1.00 98.50 228 ALA A C 1
ATOM 1595 O O . ALA A 1 228 ? 3.338 -0.429 -13.038 1.00 98.50 228 ALA A O 1
ATOM 1596 N N . GLY A 1 229 ? 5.561 -0.752 -13.101 1.00 97.88 229 GLY A N 1
ATOM 1597 C CA . GLY A 1 229 ? 5.907 0.623 -12.745 1.00 97.88 229 GLY A CA 1
ATOM 1598 C C . GLY A 1 229 ? 7.094 1.135 -13.546 1.00 97.88 229 GLY A C 1
ATOM 1599 O O . GLY A 1 229 ? 8.113 0.455 -13.651 1.00 97.88 229 GLY A O 1
ATOM 1600 N N . GLN A 1 230 ? 6.972 2.340 -14.105 1.00 97.81 230 GLN A N 1
ATOM 1601 C CA . GLN A 1 230 ? 8.015 2.931 -14.949 1.00 97.81 230 GLN A CA 1
ATOM 1602 C C . GLN A 1 230 ? 9.305 3.229 -14.168 1.00 97.81 230 GLN A C 1
ATOM 1604 O O . GLN A 1 230 ? 10.395 3.092 -14.721 1.00 97.81 230 GLN A O 1
ATOM 1609 N N . LEU A 1 231 ? 9.201 3.629 -12.893 1.00 97.81 231 LEU A N 1
ATOM 1610 C CA . LEU A 1 231 ? 10.366 3.838 -12.023 1.00 97.81 231 LEU A CA 1
ATOM 1611 C C . LEU A 1 231 ? 10.737 2.575 -11.2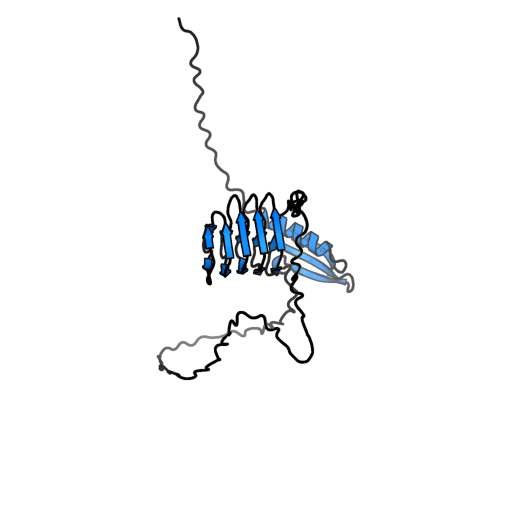39 1.00 97.81 231 LEU A C 1
ATOM 1613 O O . LEU A 1 231 ? 11.921 2.270 -11.079 1.00 97.81 231 LEU A O 1
ATOM 1617 N N . ALA A 1 232 ? 9.730 1.875 -10.717 1.00 98.25 232 ALA A N 1
ATOM 1618 C CA . ALA A 1 232 ? 9.873 0.612 -10.005 1.00 98.25 232 ALA A CA 1
ATOM 1619 C C . ALA A 1 232 ? 8.522 -0.112 -9.942 1.00 98.25 232 ALA A C 1
ATOM 1621 O O . ALA A 1 232 ? 7.481 0.517 -9.744 1.00 98.25 232 ALA A O 1
ATOM 1622 N N . SER A 1 233 ? 8.535 -1.437 -10.062 1.00 98.50 233 SER A N 1
ATOM 1623 C CA . SER A 1 233 ? 7.348 -2.268 -9.828 1.00 98.50 233 SER A CA 1
ATOM 1624 C C . SER A 1 233 ? 7.030 -2.378 -8.333 1.00 98.50 233 SER A C 1
ATOM 1626 O O . SER A 1 233 ? 5.865 -2.393 -7.939 1.00 98.50 233 SER A O 1
ATOM 1628 N N . LEU A 1 234 ? 8.062 -2.396 -7.490 1.00 98.56 234 LEU A N 1
ATOM 1629 C CA . LEU A 1 234 ? 7.943 -2.514 -6.041 1.00 98.56 234 LEU A CA 1
ATOM 1630 C C . LEU A 1 234 ? 9.066 -1.736 -5.348 1.00 98.56 234 LEU A C 1
ATOM 1632 O O . LEU A 1 234 ? 10.234 -1.868 -5.710 1.00 98.56 234 LEU A O 1
ATOM 1636 N N . GLU A 1 235 ? 8.718 -0.965 -4.324 1.00 98.56 235 GLU A N 1
ATOM 1637 C CA . GLU A 1 235 ? 9.647 -0.329 -3.392 1.00 98.56 235 GLU A CA 1
ATOM 1638 C C . GLU A 1 235 ? 9.259 -0.700 -1.960 1.00 98.56 235 GLU A C 1
ATOM 1640 O O . GLU A 1 235 ? 8.191 -0.309 -1.499 1.00 98.56 235 GLU A O 1
ATOM 1645 N N . ALA A 1 236 ? 10.115 -1.440 -1.254 1.00 98.50 236 ALA A N 1
ATOM 1646 C CA . ALA A 1 236 ? 9.896 -1.840 0.136 1.00 98.50 236 ALA A CA 1
ATOM 1647 C C . ALA A 1 236 ? 10.988 -1.265 1.052 1.00 98.50 236 ALA A C 1
ATOM 1649 O O . ALA A 1 236 ? 12.169 -1.351 0.714 1.00 98.50 236 ALA A O 1
ATOM 1650 N N . ALA A 1 237 ? 10.605 -0.686 2.193 1.00 98.50 237 ALA A N 1
ATOM 1651 C CA . ALA A 1 237 ? 11.509 -0.063 3.167 1.00 98.50 237 ALA A CA 1
ATOM 1652 C C . ALA A 1 237 ? 11.041 -0.262 4.624 1.00 98.50 237 ALA A C 1
ATOM 1654 O O . ALA A 1 237 ? 9.887 -0.629 4.873 1.00 98.50 237 ALA A O 1
ATOM 1655 N N . GLY A 1 238 ? 11.923 0.015 5.591 1.00 97.38 238 GLY A N 1
ATOM 1656 C CA . GLY A 1 238 ? 11.652 -0.214 7.016 1.00 97.38 238 GLY A CA 1
ATOM 1657 C C . GLY A 1 238 ? 11.392 -1.691 7.331 1.00 97.38 238 GLY A C 1
ATOM 1658 O O . GLY A 1 238 ? 12.066 -2.559 6.787 1.00 97.38 238 GLY A O 1
ATOM 1659 N N . SER A 1 239 ? 10.387 -1.985 8.160 1.00 97.56 239 SER A N 1
ATOM 1660 C CA . SER A 1 239 ? 9.955 -3.353 8.501 1.00 97.56 239 SER A CA 1
ATOM 1661 C C . SER A 1 239 ? 8.905 -3.926 7.532 1.00 97.56 239 SER A C 1
ATOM 1663 O O . SER A 1 239 ? 7.998 -4.654 7.931 1.00 97.56 239 SER A O 1
ATOM 1665 N N . ALA A 1 240 ? 8.965 -3.548 6.251 1.00 98.56 240 ALA A N 1
ATOM 1666 C CA . ALA A 1 240 ? 7.998 -4.010 5.258 1.00 98.56 240 ALA A CA 1
ATOM 1667 C C . ALA A 1 240 ? 8.123 -5.517 4.971 1.00 98.56 240 ALA A C 1
ATOM 1669 O O . ALA A 1 240 ? 9.218 -6.021 4.726 1.00 98.56 240 ALA A O 1
ATOM 1670 N N . GLU A 1 241 ? 6.989 -6.214 4.900 1.00 98.62 241 GLU A N 1
ATOM 1671 C CA . GLU A 1 241 ? 6.897 -7.633 4.546 1.00 98.62 241 GLU A CA 1
ATOM 1672 C C . GLU A 1 241 ? 6.045 -7.796 3.285 1.00 98.62 241 GLU A C 1
ATOM 1674 O O . GLU A 1 241 ? 4.843 -7.531 3.286 1.00 98.62 241 GLU A O 1
ATOM 1679 N N . VAL A 1 242 ? 6.650 -8.247 2.188 1.00 98.69 242 VAL A N 1
ATOM 1680 C CA . VAL A 1 242 ? 5.945 -8.470 0.921 1.00 98.69 242 VAL A CA 1
ATOM 1681 C C . VAL A 1 242 ? 5.918 -9.957 0.611 1.00 98.69 242 VAL A C 1
ATOM 1683 O O . VAL A 1 242 ? 6.964 -10.589 0.515 1.00 98.69 242 VAL A O 1
ATOM 1686 N N . TYR A 1 243 ? 4.728 -10.507 0.407 1.00 98.69 243 TYR A N 1
ATOM 1687 C CA . TYR A 1 243 ? 4.499 -11.888 0.003 1.00 98.69 243 TYR A CA 1
ATOM 1688 C C . TYR A 1 243 ? 3.925 -11.916 -1.405 1.00 98.69 243 TYR A C 1
ATOM 1690 O O . TYR A 1 243 ? 2.883 -11.316 -1.665 1.00 98.69 243 TYR A O 1
ATOM 1698 N N . SER A 1 244 ? 4.574 -12.630 -2.317 1.00 98.62 244 SER A N 1
ATOM 1699 C CA . SER A 1 244 ? 4.099 -12.779 -3.689 1.00 98.62 244 SER A CA 1
ATOM 1700 C C . SER A 1 244 ? 3.774 -14.228 -4.019 1.00 98.62 244 SER A C 1
ATOM 1702 O O . SER A 1 244 ? 4.455 -15.147 -3.576 1.00 98.62 244 SER A O 1
ATOM 1704 N N . THR A 1 245 ? 2.733 -14.455 -4.815 1.00 98.75 245 THR A N 1
ATOM 1705 C CA . THR A 1 245 ? 2.384 -15.781 -5.335 1.00 98.75 245 THR A CA 1
ATOM 1706 C C . THR A 1 245 ? 1.795 -15.664 -6.731 1.00 98.75 245 THR A C 1
ATOM 1708 O O . THR A 1 245 ? 0.779 -14.995 -6.926 1.00 98.75 245 THR A O 1
ATOM 1711 N N . ARG A 1 246 ? 2.380 -16.365 -7.708 1.00 98.50 246 ARG A N 1
ATOM 1712 C CA . ARG A 1 246 ? 1.903 -16.388 -9.104 1.00 98.50 246 ARG A CA 1
ATOM 1713 C C . ARG A 1 246 ? 1.714 -14.989 -9.711 1.00 98.50 246 ARG A C 1
ATOM 1715 O O . ARG A 1 246 ? 0.801 -14.781 -10.503 1.00 98.50 246 ARG A O 1
ATOM 1722 N N . SER A 1 247 ? 2.545 -14.025 -9.321 1.00 98.56 247 SER A N 1
ATOM 1723 C CA . SER A 1 247 ? 2.423 -12.627 -9.756 1.00 98.56 247 SER A CA 1
ATOM 1724 C C . SER A 1 247 ? 3.571 -12.224 -10.675 1.00 98.56 247 SER A C 1
ATOM 1726 O O . SER A 1 247 ? 4.659 -12.780 -10.608 1.00 98.56 247 SER A O 1
ATOM 1728 N N . THR A 1 248 ? 3.343 -11.260 -11.560 1.00 98.69 248 THR A N 1
ATOM 1729 C CA . THR A 1 248 ? 4.389 -10.708 -12.432 1.00 98.69 248 THR A CA 1
ATOM 1730 C C . THR A 1 248 ? 4.677 -9.270 -12.031 1.00 98.69 248 THR A C 1
ATOM 1732 O O . THR A 1 248 ? 3.751 -8.465 -11.961 1.00 98.69 248 THR A O 1
ATOM 1735 N N . PHE A 1 249 ? 5.945 -8.949 -11.803 1.00 98.56 249 PHE A N 1
ATOM 1736 C CA . PHE A 1 249 ? 6.436 -7.604 -11.529 1.00 98.56 249 PHE A CA 1
ATOM 1737 C C . PHE A 1 249 ? 7.274 -7.142 -12.719 1.00 98.56 249 PHE A C 1
ATOM 1739 O O . PHE A 1 249 ? 8.255 -7.794 -13.071 1.00 98.56 249 PHE A O 1
ATOM 1746 N N . GLU A 1 250 ? 6.864 -6.045 -13.350 1.00 98.50 250 GLU A N 1
ATOM 1747 C CA . GLU A 1 250 ? 7.517 -5.446 -14.513 1.00 98.50 250 GLU A CA 1
ATOM 1748 C C . GLU A 1 250 ? 8.136 -4.103 -14.126 1.00 98.50 250 GLU A C 1
ATOM 1750 O O . GLU A 1 250 ? 7.436 -3.120 -13.859 1.00 98.50 250 GLU A O 1
ATOM 1755 N N . GLY A 1 251 ? 9.464 -4.075 -14.078 1.00 97.44 251 GLY A N 1
ATOM 1756 C CA . GLY A 1 251 ? 10.252 -2.944 -13.621 1.00 97.44 251 GLY A CA 1
ATOM 1757 C C . GLY A 1 251 ? 11.043 -3.274 -12.361 1.00 97.44 251 GLY A C 1
ATOM 1758 O O . GLY A 1 251 ? 10.844 -4.290 -11.694 1.00 97.44 251 GLY A O 1
ATOM 1759 N N . ILE A 1 252 ? 11.933 -2.353 -11.998 1.00 97.81 252 ILE A N 1
ATOM 1760 C CA . ILE A 1 252 ? 12.896 -2.539 -10.910 1.00 97.81 252 ILE A CA 1
ATOM 1761 C C . ILE A 1 252 ? 12.165 -2.816 -9.590 1.00 97.81 252 ILE A C 1
ATOM 1763 O O . ILE A 1 252 ? 11.241 -2.093 -9.223 1.00 97.81 252 ILE A O 1
ATOM 1767 N N . THR A 1 253 ? 12.609 -3.831 -8.854 1.00 98.12 253 THR A N 1
ATOM 1768 C CA . THR A 1 253 ? 12.224 -4.044 -7.454 1.00 98.12 253 THR A CA 1
ATOM 1769 C C . THR A 1 253 ? 13.315 -3.489 -6.545 1.00 98.12 253 THR A C 1
ATOM 1771 O O . THR A 1 253 ? 14.477 -3.883 -6.653 1.00 98.12 253 THR A O 1
ATOM 1774 N N . LYS A 1 254 ? 12.955 -2.560 -5.658 1.00 97.81 254 LYS A N 1
ATOM 1775 C CA . LYS A 1 254 ? 13.863 -1.939 -4.690 1.00 97.81 254 LYS A CA 1
ATOM 1776 C C . LYS A 1 254 ? 13.509 -2.384 -3.281 1.00 97.81 254 LYS A C 1
ATOM 1778 O O . LYS A 1 254 ? 12.341 -2.396 -2.897 1.00 97.81 254 LYS A O 1
ATOM 1783 N N . ARG A 1 255 ? 14.540 -2.716 -2.513 1.00 97.75 255 ARG A N 1
ATOM 1784 C CA . ARG A 1 255 ? 14.434 -3.138 -1.121 1.00 97.75 255 ARG A CA 1
ATOM 1785 C C . ARG A 1 255 ? 15.436 -2.349 -0.295 1.00 97.75 255 ARG A C 1
ATOM 1787 O O . ARG A 1 255 ? 16.615 -2.318 -0.648 1.00 97.75 255 ARG A O 1
ATOM 1794 N N . PHE A 1 256 ? 14.957 -1.729 0.770 1.00 97.31 256 PHE A N 1
ATOM 1795 C CA . PHE A 1 256 ? 15.732 -0.903 1.685 1.00 97.31 256 PHE A CA 1
ATOM 1796 C C . PHE A 1 256 ? 15.579 -1.419 3.117 1.00 97.31 256 PHE A C 1
ATOM 1798 O O . PHE A 1 256 ? 14.578 -2.055 3.447 1.00 97.31 256 PHE A O 1
ATOM 1805 N N . ASP A 1 257 ? 16.568 -1.116 3.955 1.00 95.44 257 ASP A N 1
ATOM 1806 C CA . ASP A 1 257 ? 16.573 -1.429 5.386 1.00 95.44 257 ASP A CA 1
ATOM 1807 C C . ASP A 1 257 ? 16.335 -2.925 5.682 1.00 95.44 257 ASP A C 1
ATOM 1809 O O . ASP A 1 257 ? 16.991 -3.793 5.100 1.00 95.44 257 ASP A O 1
ATOM 1813 N N . GLU A 1 258 ? 15.406 -3.219 6.592 1.00 96.94 258 GLU A N 1
ATOM 1814 C CA . GLU A 1 258 ? 15.032 -4.556 7.059 1.00 96.94 258 GLU A CA 1
ATOM 1815 C C . GLU A 1 258 ? 13.893 -5.176 6.236 1.00 96.94 258 GLU A C 1
ATOM 1817 O O . GLU A 1 258 ? 13.367 -6.228 6.600 1.00 96.94 258 GLU A O 1
ATOM 1822 N N . ALA A 1 259 ? 13.503 -4.554 5.118 1.00 98.00 259 ALA A N 1
ATOM 1823 C CA . ALA A 1 259 ? 12.371 -5.021 4.339 1.00 98.00 259 ALA A CA 1
ATOM 1824 C C . ALA A 1 259 ? 12.619 -6.435 3.790 1.00 98.00 259 ALA A C 1
ATOM 1826 O O . ALA A 1 259 ? 13.703 -6.763 3.295 1.00 98.00 259 ALA A O 1
ATOM 1827 N N . VAL A 1 260 ? 11.581 -7.269 3.814 1.00 98.31 260 VAL A N 1
ATOM 1828 C CA . VAL A 1 260 ? 11.616 -8.657 3.349 1.00 98.31 260 VAL A CA 1
ATOM 1829 C C . VAL A 1 260 ? 10.646 -8.830 2.187 1.00 98.31 260 VAL A C 1
ATOM 1831 O O . VAL A 1 260 ? 9.490 -8.424 2.252 1.00 98.31 260 VAL A O 1
ATOM 1834 N N . VAL A 1 261 ? 11.119 -9.463 1.113 1.00 98.25 261 VAL A N 1
ATOM 1835 C CA . VAL A 1 261 ? 10.297 -9.841 -0.041 1.00 98.25 261 VAL A CA 1
ATOM 1836 C C . VAL A 1 261 ? 10.384 -11.353 -0.186 1.00 98.25 261 VAL A C 1
ATOM 1838 O O . VAL A 1 261 ? 11.451 -11.892 -0.470 1.00 98.25 261 VAL A O 1
ATOM 1841 N N . ASN A 1 262 ? 9.261 -12.021 0.042 1.00 98.38 262 ASN A N 1
ATOM 1842 C CA . ASN A 1 262 ? 9.101 -13.464 0.004 1.00 98.38 262 ASN A CA 1
ATOM 1843 C C . ASN A 1 262 ? 8.305 -13.847 -1.245 1.00 98.38 262 ASN A C 1
ATOM 1845 O O . ASN A 1 262 ? 7.119 -13.534 -1.360 1.00 98.38 262 ASN A O 1
ATOM 1849 N N . ASP A 1 263 ? 8.938 -14.556 -2.175 1.00 97.94 263 ASP A N 1
ATOM 1850 C CA . ASP A 1 263 ? 8.211 -15.244 -3.239 1.00 97.94 263 ASP A CA 1
ATOM 1851 C C . ASP A 1 263 ? 7.782 -16.627 -2.742 1.00 97.94 263 ASP A C 1
ATOM 1853 O O . ASP A 1 263 ? 8.611 -17.493 -2.474 1.00 97.94 263 ASP A O 1
ATOM 1857 N N . LEU A 1 264 ? 6.473 -16.822 -2.613 1.00 98.38 264 LEU A N 1
ATOM 1858 C CA . LEU A 1 264 ? 5.856 -18.081 -2.198 1.00 98.38 264 LEU A CA 1
ATOM 1859 C C . LEU A 1 264 ? 5.590 -19.021 -3.389 1.00 98.38 264 LEU A C 1
ATOM 1861 O O . LEU A 1 264 ? 4.997 -20.083 -3.212 1.00 98.38 264 LEU A O 1
ATOM 1865 N N . GLY A 1 265 ? 6.013 -18.646 -4.601 1.00 97.94 265 GLY A N 1
ATOM 1866 C CA . GLY A 1 265 ? 6.054 -19.522 -5.766 1.00 97.94 265 GLY A CA 1
ATOM 1867 C C . GLY A 1 265 ? 5.334 -18.966 -6.992 1.00 97.94 265 GLY A C 1
ATOM 1868 O O . GLY A 1 265 ? 4.245 -18.387 -6.918 1.00 97.94 265 GLY A O 1
ATOM 1869 N N . GLY A 1 266 ? 5.939 -19.202 -8.158 1.00 97.94 266 GLY A N 1
ATOM 1870 C CA . GLY A 1 266 ? 5.382 -18.850 -9.465 1.00 97.94 266 GLY A CA 1
ATOM 1871 C C . GLY A 1 266 ? 5.405 -17.356 -9.786 1.00 97.94 266 GLY A C 1
ATOM 1872 O O . GLY A 1 266 ? 4.797 -16.961 -10.781 1.00 97.94 266 GLY A O 1
ATOM 1873 N N . SER A 1 267 ? 6.055 -16.528 -8.964 1.00 98.12 267 SER A N 1
ATOM 1874 C CA . SER A 1 267 ? 6.192 -15.107 -9.263 1.00 98.12 267 SER A CA 1
ATOM 1875 C C . SER A 1 267 ? 7.359 -14.859 -10.217 1.00 98.12 267 SER A C 1
ATOM 1877 O O . SER A 1 267 ? 8.356 -15.577 -10.212 1.00 98.12 267 SER A O 1
ATOM 1879 N N . VAL A 1 268 ? 7.235 -13.843 -11.066 1.00 98.38 268 VAL A N 1
ATOM 1880 C CA . VAL A 1 268 ? 8.262 -13.459 -12.038 1.00 98.38 268 VAL A CA 1
ATOM 1881 C C . VAL A 1 268 ? 8.584 -11.986 -11.845 1.00 98.38 268 VAL A C 1
ATOM 1883 O O . VAL A 1 268 ? 7.685 -11.152 -11.890 1.00 98.38 268 VAL A O 1
ATOM 1886 N N . PHE A 1 269 ? 9.863 -11.667 -11.669 1.00 97.56 269 PHE A N 1
ATOM 1887 C CA . PHE A 1 269 ? 10.367 -10.301 -11.532 1.00 97.56 269 PHE A CA 1
ATOM 1888 C C . PHE A 1 269 ? 11.223 -9.979 -12.762 1.00 97.56 269 PHE A C 1
ATOM 1890 O O . PHE A 1 269 ? 12.161 -10.724 -13.055 1.00 97.56 269 PHE A O 1
ATOM 1897 N N . ARG A 1 270 ? 10.861 -8.932 -13.512 1.00 95.69 270 ARG A N 1
ATOM 1898 C CA . ARG A 1 270 ? 11.512 -8.519 -14.767 1.00 95.69 270 ARG A CA 1
ATOM 1899 C C . ARG A 1 270 ? 12.006 -7.086 -14.715 1.00 95.69 270 ARG A C 1
ATOM 1901 O O . ARG A 1 270 ? 11.247 -6.227 -14.217 1.00 95.69 270 ARG A O 1
#

Mean predicted aligned error: 19.81 Å

pLDDT: mean 78.18, std 22.07, range [40.28, 98.75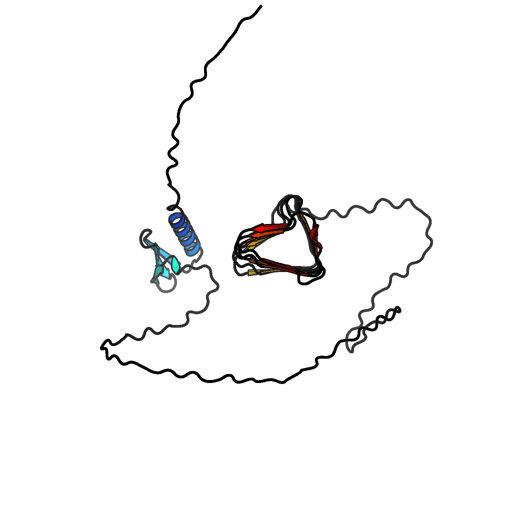]

Sequence (270 aa):
MPHRSIVASVCGLLVSAFVTSGCTSRGADEMDWARAALARNPALEIIAVDEKAGVFTVKLVASGEVKTLALAALVAGPVTEPVATATTPATEEPLVAAAAASDEPALAAAATASDASAEPTVANDAAGTLLSGPGYSITRSAASGGAAARSEPLAPPEAVRVPTRAEPIICQGQRFMRIDGQTIATTGNAIVAEDGCDLHITNSRISAGGVAITVRNARIHVTNSTIAGQLASLEAAGSAEVYSTRSTFEGITKRFDEAVVNDLGGSVFR

Secondary structure (DSSP, 8-state):
----------------------SSSHHHHHHHHHHHHHHT-TTEEEEEEETTTTEEEEEETTT--EEEEEGGG---S----------PPPPP---------------------------------SS-----BTTB------------------PPP----PPEESSPEEE-SS-EEEEES-EEEESS--EEEETT-EEEEES-EEEESSEEEEEES-EEEEES-EEEESSEEEEEETT-EEEEES-EEES-EEE-TT-EEEE-SS-EE-

Radius of gyration: 32.37 Å; Cα contacts (8 Å, |Δi|>4): 441; chains: 1; bounding box: 74×81×99 Å

Nearest PDB structures (foldseek):
  4yz0-assembly2_B  TM=3.250E-01  e=9.204E-01  Caldicellulosiruptor bescii DSM 6725